Protein AF-A0A452ZPN9-F1 (afdb_monomer_lite)

Foldseek 3Di:
DQFFDDDWPDDPLLQQQVCQVVVVDVFDEDCDPLSVLLHRQKYWYPPPPPVVVVDDIDMDGSVVVCVVLVADSLLVNQLDVQQPDPPWDHWPPRHNVNSSVLCVVQVHPVSCVVPPDCVVIPDDPPTVSVVSSCCSHPPRYDPPDPRGGRDQDPLVVQCCVCCVVVNDDNVVSVVVSVVVVVVVVPDDPPPDPDDDDPDD

InterPro domains:
  IPR006084 XPG/Rad2 endonuclease [PR00853] (19-39)
  IPR006084 XPG/Rad2 endonuclease [PR00853] (76-91)
  IPR006084 XPG/Rad2 endonuclease [PTHR11081] (1-189)
  IPR006086 XPG-I domain [PF00867] (2-86)
  IPR006086 XPG-I domain [SM00484] (1-71)
  IPR008918 Helix-hairpin-helix motif, class 2 [SM00279] (73-106)
  IPR019974 XPG conserved site [PS00842] (2-16)
  IPR029060 PIN-like domain superfamily [SSF88723] (1-86)
  IPR036279 5'-3' exonuclease, C-terminal domain superfamily [SSF47807] (71-196)

Organism: Aegilops tauschii subsp. strangulata (NCBI:txid200361)

Radius of gyration: 22.06 Å; chains: 1; bounding box: 49×35×56 Å

Sequence (200 aa):
MGVPVVEAPCEAESQCAALCKNDKVYAVASEDMDSLTFGATRFVRHLMDPSSRKIPVMEFEVAKILEELQFTMDQFIDLCILCGCDYCDSIKGIGGLTALKLIRQHGSIEGILENINKDKYQIPEDWPYQEARRMFKEPDVTLDIPELKWTAPDEEGLVNFLVKENGFNQDRVTKAIEKIKSAKNKSSQGRARVIFQANC

Structure (mmCIF, N/CA/C/O backbone):
data_AF-A0A452ZPN9-F1
#
_entry.id   AF-A0A452ZPN9-F1
#
loop_
_atom_site.group_PDB
_atom_site.id
_atom_site.type_symbol
_atom_site.label_atom_id
_atom_site.label_alt_id
_atom_site.label_comp_id
_atom_site.label_asym_id
_atom_site.label_entity_id
_atom_site.label_seq_id
_atom_site.pdbx_PDB_ins_code
_atom_site.Cartn_x
_atom_site.Cartn_y
_atom_site.Cartn_z
_atom_site.occupancy
_atom_site.B_iso_or_equiv
_atom_site.auth_seq_id
_atom_site.auth_comp_id
_atom_site.auth_asym_id
_atom_site.auth_atom_id
_atom_site.pdbx_PDB_model_num
ATOM 1 N N . MET A 1 1 ? 11.003 -0.043 -23.548 1.00 89.44 1 MET A N 1
ATOM 2 C CA . MET A 1 1 ? 11.942 -0.322 -22.426 1.00 89.44 1 MET A CA 1
ATOM 3 C C . MET A 1 1 ? 12.043 -1.802 -22.058 1.00 89.44 1 MET A C 1
ATOM 5 O O . MET A 1 1 ? 13.068 -2.181 -21.509 1.00 89.44 1 MET A O 1
ATOM 9 N N . GLY A 1 2 ? 11.035 -2.635 -22.346 1.00 89.12 2 GLY A N 1
ATOM 10 C CA . GLY A 1 2 ? 11.077 -4.071 -22.032 1.00 89.12 2 GLY A CA 1
ATOM 11 C C . GLY A 1 2 ? 10.751 -4.418 -20.573 1.00 89.12 2 GLY A C 1
ATOM 12 O O . GLY A 1 2 ? 11.040 -5.526 -20.130 1.00 89.12 2 GLY A O 1
ATOM 13 N N . VAL A 1 3 ? 10.169 -3.467 -19.836 1.00 91.12 3 VAL A N 1
ATOM 14 C CA . VAL A 1 3 ? 9.647 -3.654 -18.476 1.00 91.12 3 VAL A CA 1
ATOM 15 C C . VAL A 1 3 ? 8.241 -4.259 -18.588 1.00 91.12 3 VAL A C 1
ATOM 17 O O . VAL A 1 3 ? 7.452 -3.726 -19.373 1.00 91.12 3 VAL A O 1
ATOM 20 N N . PRO A 1 4 ? 7.915 -5.345 -17.863 1.00 91.81 4 PRO A N 1
ATOM 21 C CA . PRO A 1 4 ? 6.559 -5.882 -17.850 1.00 91.81 4 PRO A CA 1
ATOM 22 C C . PRO A 1 4 ? 5.603 -4.892 -17.176 1.00 91.81 4 PRO A C 1
ATOM 24 O O . PRO A 1 4 ? 5.949 -4.278 -16.167 1.00 91.81 4 PRO A O 1
ATOM 27 N N . VAL A 1 5 ? 4.405 -4.753 -17.734 1.00 91.81 5 VAL A N 1
ATOM 28 C CA . VAL A 1 5 ? 3.340 -3.891 -17.212 1.00 91.81 5 VAL A CA 1
ATOM 29 C C . VAL A 1 5 ? 2.089 -4.739 -17.043 1.00 91.81 5 VAL A C 1
ATOM 31 O O . VAL A 1 5 ? 1.820 -5.617 -17.861 1.00 91.81 5 VAL A O 1
ATOM 34 N N . VAL A 1 6 ? 1.354 -4.481 -15.968 1.00 90.94 6 VAL A N 1
ATOM 35 C CA . VAL A 1 6 ? 0.062 -5.095 -15.675 1.00 90.94 6 VAL A CA 1
ATOM 36 C C . VAL A 1 6 ? -0.947 -3.967 -15.559 1.00 90.94 6 VAL A C 1
ATOM 38 O O . VAL A 1 6 ? -0.687 -2.982 -14.872 1.00 90.94 6 VAL A O 1
ATOM 41 N N . GLU A 1 7 ? -2.076 -4.110 -16.239 1.00 91.62 7 GLU A N 1
ATOM 42 C CA . GLU A 1 7 ? -3.202 -3.193 -16.109 1.00 91.62 7 GLU A CA 1
ATOM 43 C C . GLU A 1 7 ? -4.089 -3.673 -14.959 1.00 91.62 7 GLU A C 1
ATOM 45 O O . GLU A 1 7 ? -4.546 -4.818 -14.954 1.00 91.62 7 GLU A O 1
ATOM 50 N N . ALA A 1 8 ? -4.258 -2.824 -13.947 1.00 92.31 8 ALA A N 1
ATOM 51 C CA . ALA A 1 8 ? -5.150 -3.106 -12.832 1.00 92.31 8 ALA A CA 1
ATOM 52 C C . ALA A 1 8 ? -6.601 -2.811 -13.250 1.00 92.31 8 ALA A C 1
ATOM 54 O O . ALA A 1 8 ? -6.829 -1.833 -13.961 1.00 92.31 8 ALA A O 1
ATOM 55 N N . PRO A 1 9 ? -7.586 -3.611 -12.808 1.00 91.50 9 PRO A N 1
ATOM 56 C CA . PRO A 1 9 ? -8.995 -3.361 -13.122 1.00 91.50 9 PRO A CA 1
ATOM 57 C C . PRO A 1 9 ? -9.528 -2.097 -12.431 1.00 91.50 9 PRO A C 1
ATOM 59 O O . PRO A 1 9 ? -10.419 -1.430 -12.953 1.00 91.50 9 PRO A O 1
ATOM 62 N N . CYS A 1 10 ? -8.958 -1.755 -11.275 1.00 90.06 10 CYS A N 1
ATOM 63 C CA . CYS A 1 10 ? -9.274 -0.548 -10.529 1.00 90.06 10 CYS A CA 1
ATOM 64 C C . CYS A 1 10 ? -7.971 0.086 -10.019 1.00 90.06 10 CYS A C 1
ATOM 66 O O . CYS A 1 10 ? -7.222 0.680 -10.795 1.00 90.06 10 CYS A O 1
ATOM 68 N N . GLU A 1 11 ? -7.652 -0.072 -8.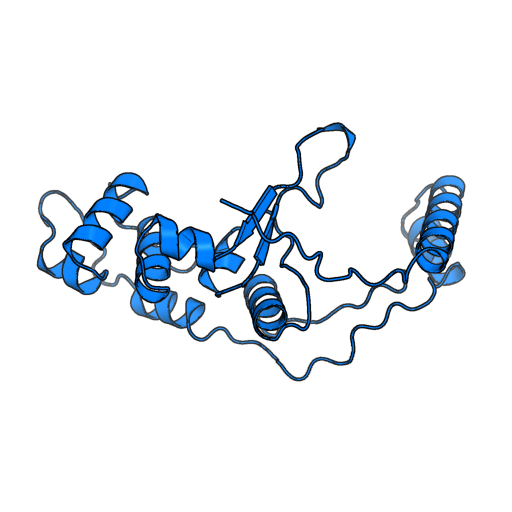737 1.00 91.25 11 GLU A N 1
ATOM 69 C CA . GLU A 1 11 ? -6.461 0.533 -8.151 1.00 91.25 11 GLU A CA 1
ATOM 70 C C . GLU A 1 11 ? -5.197 -0.299 -8.351 1.00 91.25 11 GLU A C 1
ATOM 72 O O . GLU A 1 11 ? -5.157 -1.514 -8.142 1.00 91.25 11 GLU A O 1
ATOM 77 N N . ALA A 1 12 ? -4.109 0.381 -8.711 1.00 93.06 12 ALA A N 1
ATOM 78 C CA . ALA A 1 12 ? -2.817 -0.268 -8.892 1.00 93.06 12 ALA A CA 1
ATOM 79 C C . ALA A 1 12 ? -2.278 -0.862 -7.579 1.00 93.06 12 ALA A C 1
ATOM 81 O O . ALA A 1 12 ? -1.614 -1.897 -7.599 1.00 93.06 12 ALA A O 1
ATOM 82 N N . GLU A 1 13 ? -2.567 -0.231 -6.443 1.00 92.81 13 GLU A N 1
ATOM 83 C CA . GLU A 1 13 ? -2.049 -0.615 -5.128 1.00 92.81 13 GLU A CA 1
ATOM 84 C C . GLU A 1 13 ? -2.654 -1.911 -4.624 1.00 92.81 13 GLU A C 1
ATOM 86 O O . GLU A 1 13 ? -1.926 -2.820 -4.219 1.00 92.81 13 GLU A O 1
ATOM 91 N N . SER A 1 14 ? -3.970 -2.045 -4.757 1.00 94.12 14 SER A N 1
ATOM 92 C CA . SER A 1 14 ? -4.674 -3.278 -4.437 1.00 94.12 14 SER A CA 1
ATOM 93 C C . SER A 1 14 ? -4.230 -4.429 -5.347 1.00 94.12 14 SER A C 1
ATOM 95 O O . SER A 1 14 ? -3.950 -5.533 -4.868 1.00 94.12 14 SER A O 1
ATOM 97 N N . GLN A 1 15 ? -4.030 -4.165 -6.643 1.00 95.31 15 GLN A N 1
ATOM 98 C CA . GLN A 1 15 ? -3.494 -5.149 -7.583 1.00 95.31 15 GLN A CA 1
ATOM 99 C C . GLN A 1 15 ? -2.056 -5.572 -7.234 1.00 95.31 15 GLN A C 1
ATOM 101 O O . GLN A 1 15 ? -1.720 -6.761 -7.298 1.00 95.31 15 GLN A O 1
ATOM 106 N N . CYS A 1 16 ? -1.199 -4.626 -6.842 1.00 94.81 16 CYS A N 1
ATOM 107 C CA . CYS A 1 16 ? 0.166 -4.909 -6.400 1.00 94.81 16 CYS A CA 1
ATOM 108 C C . CYS A 1 16 ? 0.183 -5.697 -5.083 1.00 94.81 16 CYS A C 1
ATOM 110 O O . CYS A 1 16 ? 0.952 -6.655 -4.950 1.00 94.81 16 CYS A O 1
ATOM 112 N N . ALA A 1 17 ? -0.684 -5.345 -4.133 1.00 95.06 17 ALA A N 1
ATOM 113 C CA . ALA A 1 17 ? -0.853 -6.065 -2.878 1.00 95.06 17 ALA A CA 1
ATOM 114 C C . ALA A 1 17 ? -1.294 -7.513 -3.127 1.00 95.06 17 ALA A C 1
ATOM 116 O O . ALA A 1 17 ? -0.697 -8.439 -2.572 1.00 95.06 17 ALA A O 1
ATOM 117 N N . ALA A 1 18 ? -2.249 -7.734 -4.037 1.00 94.31 18 ALA A N 1
ATOM 118 C CA . ALA A 1 18 ? -2.689 -9.066 -4.440 1.00 94.31 18 ALA A CA 1
ATOM 119 C C . ALA A 1 18 ? -1.555 -9.892 -5.073 1.00 94.31 18 ALA A C 1
ATOM 121 O O . ALA A 1 18 ? -1.367 -11.059 -4.719 1.00 94.31 18 ALA A O 1
ATOM 122 N N . LEU A 1 19 ? -0.750 -9.296 -5.957 1.00 93.69 19 LEU A N 1
ATOM 123 C CA . LEU A 1 19 ? 0.432 -9.952 -6.531 1.00 93.69 19 LEU A CA 1
ATOM 124 C C . LEU A 1 19 ? 1.464 -10.330 -5.459 1.00 93.69 19 LEU A C 1
ATOM 126 O O . LEU A 1 19 ? 2.038 -11.420 -5.507 1.00 93.69 19 LEU A O 1
ATOM 130 N N . CYS A 1 20 ? 1.690 -9.444 -4.490 1.00 93.88 20 CYS A N 1
ATOM 131 C CA . CYS A 1 20 ? 2.623 -9.658 -3.386 1.00 93.88 20 CYS A CA 1
ATOM 132 C C . CYS A 1 20 ? 2.130 -10.755 -2.428 1.00 93.88 20 CYS A C 1
ATOM 134 O O . CYS A 1 20 ? 2.910 -11.594 -1.982 1.00 93.88 20 CYS A O 1
ATOM 136 N N . LYS A 1 21 ? 0.821 -10.803 -2.161 1.00 92.00 21 LYS A N 1
ATOM 137 C CA . LYS A 1 21 ? 0.167 -11.833 -1.342 1.00 92.00 21 LYS A CA 1
ATOM 138 C C . LYS A 1 21 ? 0.189 -13.223 -1.984 1.00 92.00 21 LYS A C 1
ATOM 140 O O . LYS A 1 21 ? 0.232 -14.215 -1.269 1.00 92.00 21 LYS A O 1
ATOM 145 N N . ASN A 1 22 ? 0.192 -13.294 -3.316 1.00 90.81 22 ASN A N 1
ATOM 146 C CA . ASN A 1 22 ? 0.279 -14.542 -4.085 1.00 90.81 22 ASN A CA 1
ATOM 147 C C . ASN A 1 22 ? 1.725 -14.923 -4.473 1.00 90.81 22 ASN A C 1
ATOM 149 O O . ASN A 1 22 ? 1.922 -15.695 -5.413 1.00 90.81 22 ASN A O 1
ATOM 153 N N . ASP A 1 23 ? 2.733 -14.349 -3.802 1.00 89.56 23 ASP A N 1
ATOM 154 C CA . ASP A 1 23 ? 4.165 -14.607 -4.027 1.00 89.56 23 ASP A CA 1
ATOM 155 C C . ASP A 1 23 ? 4.632 -14.410 -5.489 1.00 89.56 23 ASP A C 1
ATOM 157 O O . ASP A 1 23 ? 5.660 -14.945 -5.912 1.00 89.56 23 ASP A O 1
ATOM 161 N N . LYS A 1 24 ? 3.898 -13.624 -6.291 1.00 90.25 24 LYS A N 1
ATOM 162 C CA . LYS A 1 24 ? 4.283 -13.292 -7.676 1.00 90.25 24 LYS A CA 1
ATOM 163 C C . LYS A 1 24 ? 5.372 -12.222 -7.724 1.00 90.25 24 LYS A C 1
ATOM 165 O O . LYS A 1 24 ? 6.142 -12.166 -8.680 1.00 90.25 24 LYS A O 1
ATOM 170 N N . VAL A 1 25 ? 5.433 -11.378 -6.695 1.00 92.00 25 VAL A N 1
ATOM 171 C CA . VAL A 1 25 ? 6.427 -10.312 -6.516 1.00 92.00 25 VAL A CA 1
ATOM 172 C C . VAL A 1 25 ? 6.925 -10.295 -5.071 1.00 92.00 25 VAL A C 1
ATOM 174 O O . VAL A 1 25 ? 6.232 -10.748 -4.166 1.00 92.00 25 VAL A O 1
ATOM 177 N N . TYR A 1 26 ? 8.132 -9.767 -4.846 1.00 93.00 26 TYR A N 1
ATOM 178 C CA . TYR A 1 26 ? 8.751 -9.740 -3.513 1.00 93.00 26 TYR A CA 1
ATOM 179 C C . TYR A 1 26 ? 8.070 -8.758 -2.550 1.00 93.00 26 TYR A C 1
ATOM 181 O O . TYR A 1 26 ? 7.850 -9.096 -1.389 1.00 93.00 26 TYR A O 1
ATOM 189 N N . ALA A 1 27 ? 7.785 -7.546 -3.027 1.00 95.25 27 ALA A N 1
ATOM 190 C CA . ALA A 1 27 ? 7.197 -6.457 -2.258 1.00 95.25 27 ALA A CA 1
ATOM 191 C C . ALA A 1 27 ? 6.510 -5.459 -3.198 1.00 95.25 27 ALA A C 1
ATOM 193 O O . ALA A 1 27 ? 6.848 -5.393 -4.384 1.00 95.25 27 ALA A O 1
ATOM 194 N N . VAL A 1 28 ? 5.594 -4.663 -2.651 1.00 95.94 28 VAL A N 1
ATOM 195 C CA . VAL A 1 28 ? 5.024 -3.486 -3.319 1.00 95.94 28 VAL A CA 1
ATOM 196 C C . VAL A 1 28 ? 5.927 -2.286 -3.058 1.00 95.94 28 VAL A C 1
ATOM 198 O O . VAL A 1 28 ? 6.318 -2.062 -1.917 1.00 95.94 28 VAL A O 1
ATOM 201 N N . ALA A 1 29 ? 6.275 -1.527 -4.095 1.00 95.44 29 ALA A N 1
ATOM 202 C CA . ALA A 1 29 ? 7.052 -0.301 -3.953 1.00 95.44 29 ALA A CA 1
ATOM 203 C C . ALA A 1 29 ? 6.168 0.911 -4.257 1.00 95.44 29 ALA A C 1
ATOM 205 O O . ALA A 1 29 ? 5.804 1.118 -5.414 1.00 95.44 29 ALA A O 1
ATOM 206 N N . SER A 1 30 ? 5.836 1.694 -3.232 1.00 94.19 30 SER A N 1
ATOM 207 C CA . SER A 1 30 ? 5.054 2.928 -3.356 1.00 94.19 30 SER A CA 1
ATOM 208 C C . SER A 1 30 ? 5.444 3.914 -2.252 1.00 94.19 30 SER A C 1
ATOM 210 O O . SER A 1 30 ? 6.124 3.563 -1.287 1.00 94.19 30 SER A O 1
ATOM 212 N N . GLU A 1 31 ? 5.026 5.166 -2.407 1.00 91.62 31 GLU A N 1
ATOM 213 C CA . GLU A 1 31 ? 5.019 6.145 -1.314 1.00 91.62 31 GLU A CA 1
ATOM 214 C C . GLU A 1 31 ? 3.692 6.150 -0.554 1.00 91.62 31 GLU A C 1
ATOM 216 O O . GLU A 1 31 ? 3.657 6.602 0.593 1.00 91.62 31 GLU A O 1
ATOM 221 N N . ASP A 1 32 ? 2.645 5.629 -1.190 1.00 90.88 32 ASP A N 1
ATOM 222 C CA . ASP A 1 32 ? 1.326 5.443 -0.609 1.00 90.88 32 ASP A CA 1
ATOM 223 C C . ASP A 1 32 ? 1.266 4.135 0.184 1.00 90.88 32 ASP A C 1
ATOM 225 O O . ASP A 1 32 ? 1.734 3.089 -0.271 1.00 90.88 32 ASP A O 1
ATOM 229 N N . MET A 1 33 ? 0.739 4.213 1.400 1.00 89.12 33 MET A N 1
ATOM 230 C CA . MET A 1 33 ? 0.748 3.118 2.363 1.00 89.12 33 MET A CA 1
ATOM 231 C C . MET A 1 33 ? -0.548 2.304 2.356 1.00 89.12 33 MET A C 1
ATOM 233 O O . MET A 1 33 ? -0.608 1.300 3.071 1.00 89.12 33 MET A O 1
ATOM 237 N N . ASP A 1 34 ? -1.530 2.650 1.524 1.00 90.94 34 ASP A N 1
ATOM 238 C CA . ASP A 1 34 ? -2.797 1.916 1.406 1.00 90.94 34 ASP A CA 1
ATOM 239 C C . ASP A 1 34 ? -2.591 0.489 0.868 1.00 90.94 34 ASP A C 1
ATOM 241 O O . ASP A 1 34 ? -3.279 -0.462 1.239 1.00 90.94 34 ASP A O 1
ATOM 245 N N . SER A 1 35 ? -1.501 0.246 0.140 1.00 92.44 35 SER A N 1
ATOM 246 C CA . SER A 1 35 ? -1.035 -1.116 -0.172 1.00 92.44 35 SER A CA 1
ATOM 247 C C . SER A 1 35 ? -0.922 -2.042 1.062 1.00 92.44 35 SER A C 1
ATOM 249 O O . SER A 1 35 ? -1.090 -3.261 0.941 1.00 92.44 35 SER A O 1
ATOM 251 N N . LEU A 1 36 ? -0.645 -1.497 2.257 1.00 94.19 36 LEU A N 1
ATOM 252 C CA . LEU A 1 36 ? -0.615 -2.269 3.503 1.00 94.19 36 LEU A CA 1
ATOM 253 C C . LEU A 1 36 ? -2.015 -2.723 3.924 1.00 94.19 36 LEU A C 1
ATOM 255 O O . LEU A 1 36 ? -2.154 -3.869 4.347 1.00 94.19 36 LEU A O 1
ATOM 259 N N . THR A 1 37 ? -3.041 -1.874 3.802 1.00 94.06 37 THR A N 1
ATOM 260 C CA . THR A 1 37 ? -4.430 -2.196 4.181 1.00 94.06 37 THR A CA 1
ATOM 261 C C . THR A 1 37 ? -5.073 -3.184 3.209 1.00 94.06 37 THR A C 1
ATOM 263 O O . THR A 1 37 ? -5.856 -4.027 3.642 1.00 94.06 37 THR A O 1
ATOM 266 N N . PHE A 1 38 ? -4.646 -3.200 1.942 1.00 94.12 38 PHE A N 1
ATOM 267 C CA . PHE A 1 38 ? -4.977 -4.261 0.978 1.00 94.12 38 PHE A CA 1
ATOM 268 C C . PHE A 1 38 ? -4.288 -5.611 1.261 1.00 94.12 38 PHE A C 1
ATOM 270 O O . PHE A 1 38 ? -4.556 -6.620 0.601 1.00 94.12 38 PHE A O 1
ATOM 277 N N . GLY A 1 39 ? -3.394 -5.666 2.253 1.00 90.38 39 GLY A N 1
ATOM 278 C CA . GLY A 1 39 ? -2.759 -6.900 2.709 1.00 90.38 39 GLY A CA 1
ATOM 279 C C . GLY A 1 39 ? -1.524 -7.315 1.911 1.00 90.38 39 GLY A C 1
ATOM 280 O O . GLY A 1 39 ? -1.249 -8.515 1.802 1.00 90.38 39 GLY A O 1
ATOM 281 N N . ALA A 1 40 ? -0.765 -6.358 1.366 1.00 92.88 40 ALA A N 1
ATOM 282 C CA . ALA A 1 40 ? 0.573 -6.633 0.845 1.00 92.88 40 ALA A CA 1
ATOM 283 C C . ALA A 1 40 ? 1.448 -7.269 1.938 1.00 92.88 40 ALA A C 1
ATOM 285 O O . ALA A 1 40 ? 1.524 -6.766 3.052 1.00 92.88 40 ALA A O 1
ATOM 286 N N . THR A 1 41 ? 2.152 -8.364 1.643 1.00 94.31 41 THR A N 1
ATOM 287 C CA . THR A 1 41 ? 2.991 -9.023 2.666 1.00 94.31 41 THR A CA 1
ATOM 288 C C . THR A 1 41 ? 4.225 -8.190 3.007 1.00 94.31 41 THR A C 1
ATOM 290 O O . THR A 1 41 ? 4.649 -8.153 4.166 1.00 94.31 41 THR A O 1
ATOM 293 N N . ARG A 1 42 ? 4.778 -7.496 2.004 1.00 95.25 42 ARG A N 1
ATOM 294 C CA . ARG A 1 42 ? 5.922 -6.589 2.125 1.00 95.25 42 ARG A CA 1
ATOM 295 C C . ARG A 1 42 ? 5.687 -5.314 1.333 1.00 95.25 42 ARG A C 1
ATOM 297 O O . ARG A 1 42 ? 5.225 -5.354 0.192 1.00 95.25 42 ARG A O 1
ATOM 304 N N . PHE A 1 43 ? 6.085 -4.200 1.923 1.00 95.88 43 PHE A N 1
ATOM 305 C CA . PHE A 1 43 ? 5.971 -2.871 1.348 1.00 95.88 43 PHE A CA 1
ATOM 306 C C . PHE A 1 43 ? 7.308 -2.139 1.445 1.00 95.88 43 PHE A C 1
ATOM 308 O O . PHE A 1 43 ? 8.010 -2.248 2.449 1.00 95.88 43 PHE A O 1
ATOM 315 N N . VAL A 1 44 ? 7.674 -1.408 0.399 1.00 96.12 44 VAL A N 1
ATOM 316 C CA . VAL A 1 44 ? 8.955 -0.717 0.279 1.00 96.12 44 VAL A CA 1
ATOM 317 C C . VAL A 1 44 ? 8.723 0.742 -0.084 1.00 96.12 44 VAL A C 1
ATOM 319 O O . VAL A 1 44 ? 8.080 1.042 -1.086 1.00 96.12 44 VAL A O 1
ATOM 322 N N . ARG A 1 45 ? 9.330 1.640 0.691 1.00 94.19 45 ARG A N 1
ATOM 323 C CA . ARG A 1 45 ? 9.259 3.092 0.513 1.00 94.19 45 ARG A CA 1
ATOM 324 C C . ARG A 1 45 ? 10.623 3.676 0.154 1.00 94.19 45 ARG A C 1
ATOM 326 O O . ARG A 1 45 ? 11.655 3.101 0.507 1.00 94.19 45 ARG A O 1
ATOM 333 N N . HIS A 1 46 ? 10.637 4.811 -0.540 1.00 92.44 46 HIS A N 1
ATOM 334 C CA . HIS A 1 46 ? 11.831 5.520 -1.015 1.00 92.44 46 HIS A CA 1
ATOM 335 C C . HIS A 1 46 ? 12.644 4.767 -2.075 1.00 92.44 46 HIS A C 1
ATOM 337 O O . HIS A 1 46 ? 13.793 5.107 -2.349 1.00 92.44 46 HIS A O 1
ATOM 343 N N . LEU A 1 47 ? 12.058 3.750 -2.719 1.00 90.69 47 LEU A N 1
ATOM 344 C CA . LEU A 1 47 ? 12.734 3.027 -3.802 1.00 90.69 47 LEU A CA 1
ATOM 345 C C . LEU A 1 47 ? 12.873 3.885 -5.066 1.00 90.69 47 LEU A C 1
ATOM 347 O O . LEU A 1 47 ? 13.879 3.799 -5.768 1.00 90.69 47 LEU A O 1
ATOM 351 N N . MET A 1 48 ? 11.857 4.703 -5.348 1.00 87.25 48 MET A N 1
ATOM 352 C CA . MET A 1 48 ? 11.797 5.565 -6.533 1.00 87.25 48 MET A CA 1
ATOM 353 C C . MET A 1 48 ? 12.394 6.955 -6.279 1.00 87.25 48 MET A C 1
ATOM 355 O O . MET A 1 48 ? 12.443 7.784 -7.191 1.00 87.25 48 MET A O 1
ATOM 359 N N . ASP A 1 49 ? 12.862 7.221 -5.056 1.00 88.25 49 ASP A N 1
ATOM 360 C CA . ASP A 1 49 ? 13.472 8.496 -4.712 1.00 88.25 49 ASP A CA 1
ATOM 361 C C . ASP A 1 49 ? 14.817 8.684 -5.436 1.00 88.25 49 ASP A C 1
ATOM 363 O O . ASP A 1 49 ? 15.621 7.751 -5.554 1.00 88.25 49 ASP A O 1
ATOM 367 N N . PRO A 1 50 ? 15.128 9.909 -5.900 1.00 85.75 50 PRO A N 1
ATOM 368 C CA . PRO A 1 50 ? 16.426 10.199 -6.482 1.00 85.75 50 PRO A CA 1
ATOM 369 C C . PRO A 1 50 ? 17.558 9.899 -5.499 1.00 85.75 50 PRO A C 1
ATOM 371 O O . PRO A 1 50 ? 17.547 10.357 -4.355 1.00 85.75 50 PRO A O 1
ATOM 374 N N . SER A 1 51 ? 18.615 9.242 -5.978 1.00 82.00 51 SER A N 1
ATOM 375 C CA . SER A 1 51 ? 19.805 8.931 -5.170 1.00 82.00 51 SER A CA 1
ATOM 376 C C . SER A 1 51 ? 20.474 10.165 -4.546 1.00 82.00 51 SER A C 1
ATOM 378 O O . SER A 1 51 ? 21.179 10.054 -3.543 1.00 82.00 51 SER A O 1
ATOM 380 N N . SER A 1 52 ? 20.226 11.357 -5.095 1.00 85.25 52 SER A N 1
ATOM 381 C CA . SER A 1 52 ? 20.679 12.635 -4.544 1.00 85.25 52 SER A CA 1
ATOM 382 C C . SER A 1 52 ? 20.057 12.979 -3.188 1.00 85.25 52 SER A C 1
ATOM 384 O O . SER A 1 52 ? 20.705 13.676 -2.407 1.00 85.25 52 SER A O 1
ATOM 386 N N . ARG A 1 53 ? 18.847 12.487 -2.882 1.00 85.31 53 ARG A N 1
ATOM 387 C CA . ARG A 1 53 ? 18.173 12.7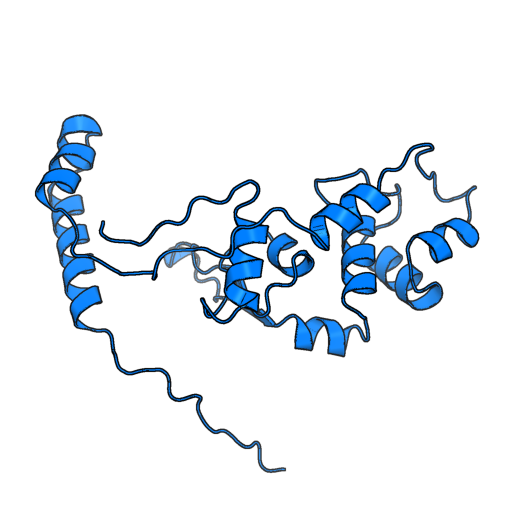20 -1.594 1.00 85.31 53 ARG A CA 1
ATOM 388 C C . ARG A 1 53 ? 18.811 11.947 -0.441 1.00 85.31 53 ARG A C 1
ATOM 390 O O . ARG A 1 53 ? 18.679 12.372 0.700 1.00 85.31 53 ARG A O 1
ATOM 397 N N . LYS A 1 54 ? 19.532 10.853 -0.732 1.00 85.81 54 LYS A N 1
ATOM 398 C CA . LYS A 1 54 ? 20.207 9.988 0.259 1.00 85.81 54 LYS A CA 1
ATOM 399 C C . LYS A 1 54 ? 19.283 9.470 1.376 1.00 85.81 54 LYS A C 1
ATOM 401 O O . LYS A 1 54 ? 19.750 9.210 2.483 1.00 85.81 54 LYS A O 1
ATOM 406 N N . ILE A 1 55 ? 17.992 9.321 1.091 1.00 88.25 55 ILE A N 1
ATOM 407 C CA . ILE A 1 55 ? 17.033 8.699 2.007 1.00 88.25 55 ILE A CA 1
ATOM 408 C C . ILE A 1 55 ? 17.178 7.177 1.856 1.00 88.25 55 ILE A C 1
ATOM 410 O O . ILE A 1 55 ? 17.224 6.694 0.721 1.00 88.25 55 ILE A O 1
ATOM 414 N N . PRO A 1 56 ? 17.327 6.414 2.953 1.00 90.44 56 PRO A N 1
ATOM 415 C CA . PRO A 1 56 ? 17.411 4.965 2.867 1.00 90.44 56 PRO A CA 1
ATOM 416 C C . PRO A 1 56 ? 16.066 4.372 2.442 1.00 90.44 56 PRO A C 1
ATOM 418 O O . PRO A 1 56 ? 15.005 4.839 2.854 1.00 90.44 56 PRO A O 1
ATOM 421 N N . VAL A 1 57 ? 16.131 3.301 1.655 1.00 92.75 57 VAL A N 1
ATOM 422 C CA . VAL A 1 57 ? 14.959 2.486 1.332 1.00 92.75 57 VAL A CA 1
ATOM 423 C C . VAL A 1 57 ? 14.435 1.857 2.622 1.00 92.75 57 VAL A C 1
ATOM 425 O O . VAL A 1 57 ? 15.201 1.222 3.350 1.00 92.75 57 VAL A O 1
ATOM 428 N N . MET A 1 58 ? 13.147 2.040 2.902 1.00 93.06 58 MET A N 1
ATOM 429 C CA . MET A 1 58 ? 12.485 1.473 4.080 1.00 93.06 58 MET A CA 1
ATOM 430 C C . MET A 1 58 ? 11.631 0.283 3.667 1.00 93.06 58 MET A C 1
ATOM 432 O O . MET A 1 58 ? 10.934 0.352 2.660 1.00 93.06 58 MET A O 1
ATOM 436 N N . GLU A 1 59 ? 11.668 -0.790 4.451 1.00 94.94 59 GLU A N 1
ATOM 437 C CA . GLU A 1 59 ? 10.881 -2.000 4.222 1.00 94.94 59 GLU A CA 1
ATOM 438 C C . GLU A 1 59 ? 9.972 -2.259 5.423 1.00 94.94 59 GLU A C 1
ATOM 440 O O . GLU A 1 59 ? 10.403 -2.193 6.575 1.00 94.94 59 GLU A O 1
ATOM 445 N N . PHE A 1 60 ? 8.716 -2.571 5.131 1.00 94.50 60 PHE A N 1
ATOM 446 C CA . PHE A 1 60 ? 7.662 -2.836 6.092 1.00 94.50 60 PHE A CA 1
ATOM 447 C C . PHE A 1 60 ? 7.089 -4.222 5.814 1.00 94.50 60 PHE A C 1
ATOM 449 O O . PHE A 1 60 ? 6.752 -4.552 4.677 1.00 94.50 60 PHE A O 1
ATOM 456 N N . GLU A 1 61 ? 6.969 -5.039 6.854 1.00 95.38 61 GLU A N 1
ATOM 457 C CA . GLU A 1 61 ? 6.370 -6.369 6.771 1.00 95.38 61 GLU A CA 1
ATOM 458 C C . GLU A 1 61 ? 5.078 -6.361 7.580 1.00 95.38 61 GLU A C 1
ATOM 460 O O . GLU A 1 61 ? 5.109 -6.134 8.791 1.00 95.38 61 GLU A O 1
ATOM 465 N N . VAL A 1 62 ? 3.943 -6.605 6.917 1.00 94.25 62 VAL A N 1
ATOM 466 C CA . VAL A 1 62 ? 2.622 -6.506 7.562 1.00 94.25 62 VAL A CA 1
ATOM 467 C C . VAL A 1 62 ? 2.517 -7.451 8.754 1.00 94.25 62 VAL A C 1
ATOM 469 O O . VAL A 1 62 ? 1.990 -7.062 9.789 1.00 94.25 62 VAL A O 1
ATOM 472 N N . ALA A 1 63 ? 3.105 -8.647 8.669 1.00 94.56 63 ALA A N 1
ATOM 473 C CA . ALA A 1 63 ? 3.126 -9.586 9.790 1.00 94.56 63 ALA A CA 1
ATOM 474 C C . ALA A 1 63 ? 3.779 -8.990 11.053 1.00 94.56 63 ALA A C 1
ATOM 476 O O . ALA A 1 63 ? 3.217 -9.117 12.136 1.00 94.56 63 ALA A O 1
ATOM 477 N N . LYS A 1 64 ? 4.910 -8.282 10.909 1.00 95.88 64 LYS A N 1
ATOM 478 C CA . LYS A 1 64 ? 5.597 -7.625 12.034 1.00 95.88 64 LYS A CA 1
ATOM 479 C C . LYS A 1 64 ? 4.794 -6.451 12.582 1.00 95.88 64 LYS A C 1
ATOM 481 O O . LYS A 1 64 ? 4.699 -6.293 13.792 1.00 95.88 64 LYS A O 1
ATOM 486 N N . ILE A 1 65 ? 4.179 -5.658 11.700 1.00 94.56 65 ILE A N 1
ATOM 487 C CA . ILE A 1 65 ? 3.315 -4.539 12.103 1.00 94.56 65 ILE A CA 1
ATOM 488 C C . ILE A 1 65 ? 2.146 -5.052 12.949 1.00 94.56 65 ILE A C 1
ATOM 490 O O . ILE A 1 65 ? 1.883 -4.530 14.030 1.00 94.56 65 ILE A O 1
ATOM 494 N N . LEU A 1 66 ? 1.456 -6.091 12.475 1.00 95.81 66 LEU A N 1
ATOM 495 C CA . LEU A 1 66 ? 0.329 -6.690 13.186 1.00 95.81 66 LEU A CA 1
ATOM 496 C C . LEU A 1 66 ? 0.759 -7.306 14.525 1.00 95.81 66 LEU A C 1
ATOM 498 O O . LEU A 1 66 ? 0.057 -7.137 15.521 1.00 95.81 66 LEU A O 1
ATOM 502 N N . GLU A 1 67 ? 1.921 -7.963 14.570 1.00 96.75 67 GLU A N 1
ATOM 503 C CA . GLU A 1 67 ? 2.495 -8.533 15.795 1.00 96.75 67 GLU A CA 1
ATOM 504 C C . GLU A 1 67 ? 2.824 -7.452 16.838 1.00 96.75 67 GLU A C 1
ATOM 506 O O . GLU A 1 67 ? 2.382 -7.551 17.984 1.00 96.75 67 GLU A O 1
ATOM 511 N N . GLU A 1 68 ? 3.527 -6.387 16.445 1.00 95.69 68 GLU A N 1
ATOM 512 C CA . GLU A 1 68 ? 3.892 -5.279 17.339 1.00 95.69 68 GLU A CA 1
ATOM 513 C C . GLU A 1 68 ? 2.667 -4.502 17.841 1.00 95.69 68 GLU A C 1
ATOM 515 O O . GLU A 1 68 ? 2.612 -4.074 19.000 1.00 95.69 68 GLU A O 1
ATOM 520 N N . LEU A 1 69 ? 1.655 -4.328 16.986 1.00 94.31 69 LEU A N 1
ATOM 521 C CA . LEU A 1 69 ? 0.401 -3.683 17.371 1.00 94.31 69 LEU A CA 1
ATOM 522 C C . LEU A 1 69 ? -0.509 -4.599 18.200 1.00 94.31 69 LEU A C 1
ATOM 524 O O . LEU A 1 69 ? -1.358 -4.073 18.929 1.00 94.31 69 LEU A O 1
ATOM 528 N N . GLN A 1 70 ? -0.284 -5.917 18.131 1.00 96.00 70 GLN A N 1
ATOM 529 C CA . GLN A 1 70 ? -1.147 -6.993 18.630 1.00 96.00 70 GLN A CA 1
ATOM 530 C C . GLN A 1 70 ? -2.542 -6.976 17.997 1.00 96.00 70 GLN A C 1
ATOM 532 O O . GLN A 1 70 ? -3.549 -7.187 18.674 1.00 96.00 70 GLN A O 1
ATOM 537 N N . PHE A 1 71 ? -2.602 -6.668 16.702 1.00 96.69 71 PHE A N 1
ATOM 538 C CA . PHE A 1 71 ? -3.839 -6.478 15.948 1.00 96.69 71 PHE A CA 1
ATOM 539 C C . PHE A 1 71 ? -4.053 -7.591 14.929 1.00 96.69 71 PHE A C 1
ATOM 541 O O . PHE A 1 71 ? -3.119 -8.155 14.365 1.00 96.69 71 PHE A O 1
ATOM 548 N N . THR A 1 72 ? -5.320 -7.870 14.651 1.00 97.00 72 THR A N 1
ATOM 549 C CA . THR A 1 72 ? -5.725 -8.593 13.443 1.00 97.00 72 THR A CA 1
ATOM 550 C C . THR A 1 72 ? -5.698 -7.663 12.229 1.00 97.00 72 THR A C 1
ATOM 552 O O . THR A 1 72 ? -5.722 -6.439 12.369 1.00 97.00 72 THR A O 1
ATOM 555 N N . MET A 1 73 ? -5.698 -8.233 11.022 1.00 95.94 73 MET A N 1
ATOM 556 C CA . MET A 1 73 ? -5.788 -7.436 9.795 1.00 95.94 73 MET A CA 1
ATOM 557 C C . MET A 1 73 ? -7.066 -6.582 9.754 1.00 95.94 73 MET A C 1
ATOM 559 O O . MET A 1 73 ? -7.015 -5.422 9.365 1.00 95.94 73 MET A O 1
ATOM 563 N N . ASP A 1 74 ? -8.193 -7.119 10.229 1.00 96.69 74 ASP A N 1
ATOM 564 C CA . ASP A 1 74 ? -9.465 -6.388 10.289 1.00 96.69 74 ASP A CA 1
ATOM 565 C C . ASP A 1 74 ? -9.381 -5.172 11.228 1.00 96.69 74 ASP A C 1
ATOM 567 O O . ASP A 1 74 ? -9.813 -4.079 10.874 1.00 96.69 74 ASP A O 1
ATOM 571 N N . GLN A 1 75 ? -8.740 -5.328 12.390 1.00 97.44 75 GLN A N 1
ATOM 572 C CA . GLN A 1 75 ? -8.475 -4.218 13.315 1.00 97.44 75 GLN A CA 1
ATOM 573 C C . GLN A 1 75 ? -7.523 -3.175 12.734 1.00 97.44 75 GLN A C 1
ATOM 575 O O . GLN A 1 75 ? -7.654 -1.988 13.023 1.00 97.44 75 GLN A O 1
ATOM 580 N N . PHE A 1 76 ? -6.546 -3.611 11.942 1.00 97.00 76 PHE A N 1
ATOM 581 C CA . PHE A 1 76 ? -5.621 -2.711 11.267 1.00 97.00 76 PHE A CA 1
ATOM 582 C C . PHE A 1 76 ? -6.319 -1.895 10.171 1.00 97.00 76 PHE A C 1
ATOM 584 O 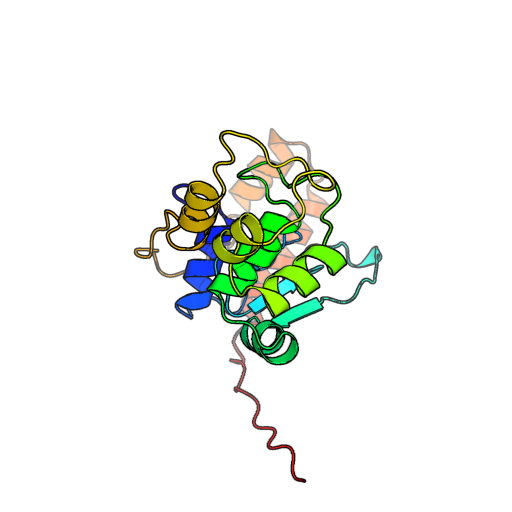O . PHE A 1 76 ? -6.107 -0.689 10.093 1.00 97.00 76 PHE A O 1
ATOM 591 N N . ILE A 1 77 ? -7.208 -2.512 9.387 1.00 96.81 77 ILE A N 1
ATOM 592 C CA . ILE A 1 77 ? -8.040 -1.800 8.404 1.00 96.81 77 ILE A CA 1
ATOM 593 C C . ILE A 1 77 ? -8.920 -0.762 9.111 1.00 96.81 77 ILE A C 1
ATOM 595 O O . ILE A 1 77 ? -8.932 0.403 8.721 1.00 96.81 77 ILE A O 1
ATOM 599 N N . ASP A 1 78 ? -9.585 -1.152 10.199 1.00 96.94 78 ASP A N 1
ATOM 600 C CA . ASP A 1 78 ? -10.404 -0.241 11.002 1.00 96.94 78 ASP A CA 1
ATOM 601 C C . ASP A 1 78 ? -9.600 0.924 11.587 1.00 96.94 78 ASP A C 1
ATOM 603 O O . ASP A 1 78 ? -10.063 2.067 11.601 1.00 96.94 78 ASP A O 1
ATOM 607 N N . LEU A 1 79 ? -8.378 0.649 12.050 1.00 96.62 79 LEU A N 1
ATOM 608 C CA . LEU A 1 79 ? -7.448 1.678 12.496 1.00 96.62 79 LEU A CA 1
ATOM 609 C C . LEU A 1 79 ? -7.160 2.676 11.370 1.00 96.62 79 LEU A C 1
ATOM 611 O O . LEU A 1 79 ? -7.234 3.879 11.618 1.00 96.62 79 LEU A O 1
ATOM 615 N N . CYS A 1 80 ? -6.847 2.207 10.161 1.00 95.25 80 CYS A N 1
ATOM 616 C CA . CYS A 1 80 ? -6.543 3.082 9.028 1.00 95.25 80 CYS A CA 1
ATOM 617 C C . CYS A 1 80 ? -7.751 3.923 8.603 1.00 95.25 80 CYS A C 1
ATOM 619 O O . CYS A 1 80 ? -7.616 5.134 8.456 1.00 95.25 80 CYS A O 1
ATOM 621 N N . ILE A 1 81 ? -8.947 3.332 8.535 1.00 95.81 81 ILE A N 1
ATOM 622 C CA . ILE A 1 81 ? -10.189 4.067 8.249 1.00 95.81 81 ILE A CA 1
ATOM 623 C C . ILE A 1 81 ? -10.409 5.191 9.276 1.00 95.81 81 ILE A C 1
ATOM 625 O O . ILE A 1 81 ? -10.714 6.326 8.913 1.00 95.81 81 ILE A O 1
ATOM 629 N N . LEU A 1 82 ? -10.188 4.917 10.567 1.00 94.69 82 LEU A N 1
ATOM 630 C CA . LEU A 1 82 ? -10.302 5.927 11.626 1.00 94.69 82 LEU A CA 1
ATOM 631 C C . LEU A 1 82 ? -9.220 7.011 11.561 1.00 94.69 82 LEU A C 1
ATOM 633 O O . LEU A 1 82 ? -9.463 8.134 12.002 1.00 94.69 82 LEU A O 1
ATOM 637 N N . CYS A 1 83 ? -8.024 6.684 11.065 1.00 92.56 83 CYS A N 1
ATOM 638 C CA . CYS A 1 83 ? -6.957 7.661 10.843 1.00 92.56 83 CYS A CA 1
ATOM 639 C C . CYS A 1 83 ? -7.256 8.585 9.653 1.00 92.56 83 CYS A C 1
ATOM 641 O O . CYS A 1 83 ? -6.725 9.696 9.612 1.00 92.56 83 CYS A O 1
ATOM 643 N N . GLY A 1 84 ? -8.121 8.138 8.742 1.00 90.38 84 GLY A N 1
ATOM 644 C CA . GLY A 1 84 ? -8.429 8.771 7.467 1.00 90.38 84 GLY A CA 1
ATOM 645 C C . GLY A 1 84 ? -7.934 7.906 6.313 1.00 90.38 84 GLY A C 1
ATOM 646 O O . GLY A 1 84 ? -6.782 7.479 6.310 1.00 90.38 84 GLY A O 1
ATOM 647 N N . CYS A 1 85 ? -8.819 7.671 5.351 1.00 89.94 85 CYS A N 1
ATOM 648 C CA . CYS A 1 85 ? -8.540 6.998 4.086 1.00 89.94 85 CYS A CA 1
ATOM 649 C C . CYS A 1 85 ? -9.266 7.738 2.959 1.00 89.94 85 CYS A C 1
ATOM 651 O O . CYS A 1 85 ? -10.141 8.563 3.235 1.00 89.94 85 CYS A O 1
ATOM 653 N N . ASP A 1 86 ? -8.964 7.405 1.710 1.00 89.06 86 ASP A N 1
ATOM 654 C CA . ASP A 1 86 ? -9.533 8.108 0.556 1.00 89.06 86 ASP A CA 1
ATOM 655 C C . ASP A 1 86 ? -10.983 7.697 0.221 1.00 89.06 86 ASP A C 1
ATOM 657 O O . ASP A 1 86 ? -11.665 8.376 -0.547 1.00 89.06 86 ASP A O 1
ATOM 661 N N . TYR A 1 87 ? -11.500 6.623 0.831 1.00 88.50 87 TYR A N 1
ATOM 662 C CA . TYR A 1 87 ? -12.835 6.075 0.535 1.00 88.50 87 TYR A CA 1
ATOM 663 C C . TYR A 1 87 ? -13.971 6.681 1.359 1.00 88.50 87 TYR A C 1
ATOM 665 O O . TYR A 1 87 ? -15.135 6.597 0.965 1.00 88.50 87 TYR A O 1
ATOM 673 N N . CYS A 1 88 ? -13.666 7.250 2.524 1.00 91.25 88 CYS A N 1
ATOM 674 C CA . CYS A 1 88 ? -14.662 7.868 3.389 1.00 91.25 88 CYS A CA 1
ATOM 675 C C . CYS A 1 88 ? -14.032 8.912 4.313 1.00 91.25 88 CYS A C 1
ATOM 677 O O . CYS A 1 88 ? -12.866 8.804 4.691 1.00 91.25 88 CYS A O 1
ATOM 679 N N . ASP A 1 89 ? -14.841 9.876 4.755 1.00 89.44 89 ASP A N 1
ATOM 680 C CA . ASP A 1 89 ? -14.426 10.849 5.768 1.00 89.44 89 ASP A CA 1
ATOM 681 C C . ASP A 1 89 ? -13.997 10.169 7.080 1.00 89.44 89 ASP A C 1
ATOM 683 O O . ASP A 1 89 ? -14.360 9.030 7.361 1.00 89.44 89 ASP A O 1
ATOM 687 N N . SER A 1 90 ? -13.251 10.880 7.924 1.00 89.69 90 SER A N 1
ATOM 688 C CA . SER A 1 90 ? -12.908 10.428 9.276 1.00 89.69 90 SER A CA 1
ATOM 689 C C . SER A 1 90 ? -13.704 11.173 10.349 1.00 89.69 90 SER A C 1
ATOM 691 O O . SER A 1 90 ? -14.249 12.262 10.137 1.00 89.69 90 SER A O 1
ATOM 693 N N . ILE A 1 91 ? -13.771 10.598 11.552 1.00 90.31 91 ILE A N 1
ATOM 694 C CA . ILE A 1 91 ? -14.422 11.249 12.693 1.00 90.31 91 ILE A CA 1
ATOM 695 C C . ILE A 1 91 ? -13.533 12.396 13.187 1.00 90.31 91 ILE A C 1
ATOM 697 O O . ILE A 1 91 ? -12.421 12.187 13.683 1.00 90.31 91 ILE A O 1
ATOM 701 N N . LYS A 1 92 ? -14.048 13.629 13.126 1.00 88.50 92 LYS A N 1
ATOM 702 C CA . LYS A 1 92 ? -13.319 14.822 13.579 1.00 88.50 92 LYS A CA 1
ATOM 703 C C . LYS A 1 92 ? -12.850 14.672 15.030 1.00 88.50 92 LYS A C 1
ATOM 705 O O . LYS A 1 92 ? -13.627 14.368 15.933 1.00 88.50 92 LYS A O 1
ATOM 710 N N . GLY A 1 93 ? -11.563 14.930 15.258 1.00 88.25 93 GLY A N 1
ATOM 711 C CA . GLY A 1 93 ? -10.931 14.818 16.578 1.00 88.25 93 GLY A CA 1
ATOM 712 C C . GLY A 1 93 ? -10.404 13.419 16.919 1.00 88.25 93 GLY A C 1
ATOM 713 O O . GLY A 1 93 ? -9.777 13.251 17.971 1.00 88.25 93 GLY A O 1
ATOM 714 N N . ILE A 1 94 ? -10.599 12.428 16.043 1.00 91.50 94 ILE A N 1
ATOM 715 C CA . ILE A 1 94 ? -9.912 11.138 16.104 1.00 91.50 94 ILE A CA 1
ATOM 716 C C . ILE A 1 94 ? -8.736 11.185 15.124 1.00 91.50 94 ILE A C 1
ATOM 718 O O . ILE A 1 94 ? -8.916 11.257 13.920 1.00 91.50 94 ILE A O 1
ATOM 722 N N . GLY A 1 95 ? -7.517 11.188 15.663 1.00 90.12 95 GLY A N 1
ATOM 723 C CA . GLY A 1 95 ? -6.287 10.975 14.894 1.00 90.12 95 GLY A CA 1
ATOM 724 C C . GLY A 1 95 ? -5.628 9.654 15.287 1.00 90.12 95 GLY A C 1
ATOM 725 O O . GLY A 1 95 ? -6.116 8.966 16.185 1.00 90.12 95 GLY A O 1
ATOM 726 N N . GLY A 1 96 ? -4.477 9.329 14.695 1.00 92.69 96 GLY A N 1
ATOM 727 C CA . GLY A 1 96 ? -3.877 7.991 14.810 1.00 92.69 96 GLY A CA 1
ATOM 728 C C . GLY A 1 96 ? -3.660 7.466 16.233 1.00 92.69 96 GLY A C 1
ATOM 729 O O . GLY A 1 96 ? -4.021 6.332 16.534 1.00 92.69 96 GLY A O 1
ATOM 730 N N . LEU A 1 97 ? -3.167 8.292 17.163 1.00 94.00 97 LEU A N 1
ATOM 731 C CA . LEU A 1 97 ? -2.983 7.862 18.560 1.00 94.00 97 LEU A CA 1
ATOM 732 C C . LEU A 1 97 ? -4.308 7.590 19.285 1.00 94.00 97 LEU A C 1
ATOM 734 O O . LEU A 1 97 ? -4.371 6.724 20.158 1.00 94.00 97 LEU A O 1
ATOM 738 N N . THR A 1 98 ? -5.356 8.347 18.959 1.00 94.44 98 THR A N 1
ATOM 739 C CA . THR A 1 98 ? -6.692 8.159 19.535 1.00 94.44 98 THR A CA 1
ATOM 740 C C . THR A 1 98 ? -7.353 6.930 18.923 1.00 94.44 98 THR A C 1
ATOM 742 O O . THR A 1 98 ? -7.852 6.093 19.670 1.00 94.44 98 THR A O 1
ATOM 745 N N . ALA A 1 99 ? -7.286 6.778 17.598 1.00 95.81 99 ALA A N 1
ATOM 746 C CA . ALA A 1 99 ? -7.789 5.613 16.878 1.00 95.81 99 ALA A CA 1
ATOM 747 C C . ALA A 1 99 ? -7.152 4.316 17.400 1.00 95.81 99 ALA A C 1
ATOM 749 O O . ALA A 1 99 ? -7.863 3.374 17.742 1.00 95.81 99 ALA A O 1
ATOM 750 N N . LEU A 1 100 ? -5.829 4.306 17.597 1.00 96.06 100 LEU A N 1
ATOM 751 C CA . LEU A 1 100 ? -5.106 3.157 18.147 1.00 96.06 100 LEU A CA 1
ATOM 752 C C . LEU A 1 100 ? -5.612 2.754 19.539 1.00 96.06 100 LEU A C 1
ATOM 754 O O . LEU A 1 100 ? -5.790 1.569 19.821 1.00 96.06 100 LEU A O 1
ATOM 758 N N . LYS A 1 101 ? -5.857 3.733 20.420 1.00 95.69 101 LYS A N 1
ATOM 759 C CA . LYS A 1 101 ? -6.408 3.475 21.760 1.00 95.69 101 LYS A CA 1
ATOM 760 C C . LYS A 1 101 ? -7.828 2.924 21.687 1.00 95.69 101 LYS A C 1
ATOM 762 O O . LYS A 1 101 ? -8.136 1.976 22.400 1.00 95.69 101 LYS A O 1
ATOM 767 N N . LEU A 1 102 ? -8.664 3.504 20.831 1.00 95.75 102 LEU A N 1
ATOM 768 C CA . LEU A 1 102 ? -10.058 3.103 20.673 1.00 95.75 102 LEU A CA 1
ATOM 769 C C . LEU A 1 102 ? -10.175 1.683 20.107 1.00 95.75 102 LEU A C 1
ATOM 771 O O . LEU A 1 102 ? -10.913 0.876 20.665 1.00 95.75 102 LEU A O 1
ATOM 775 N N . ILE A 1 103 ? -9.389 1.331 19.085 1.00 97.00 103 ILE A N 1
ATOM 776 C CA . ILE A 1 103 ? -9.375 -0.033 18.535 1.00 97.00 103 ILE A CA 1
ATOM 777 C C . ILE A 1 103 ? -8.853 -1.040 19.562 1.00 97.00 103 ILE A C 1
ATOM 779 O O . ILE A 1 103 ? -9.436 -2.110 19.705 1.00 97.00 103 ILE A O 1
ATOM 783 N N . ARG A 1 104 ? -7.831 -0.696 20.359 1.00 96.25 104 ARG A N 1
ATOM 784 C CA . ARG A 1 104 ? -7.382 -1.557 21.472 1.00 96.25 104 ARG A CA 1
ATOM 785 C C . ARG A 1 104 ? -8.470 -1.817 22.511 1.00 96.25 104 ARG A C 1
ATOM 787 O O . ARG A 1 104 ? -8.489 -2.888 23.105 1.00 96.25 104 ARG A O 1
ATOM 794 N N . GLN A 1 105 ? -9.330 -0.835 22.765 1.00 96.19 105 GLN A N 1
ATOM 795 C CA . GLN A 1 105 ? -10.369 -0.921 23.792 1.00 96.19 105 GLN A CA 1
ATOM 796 C C . GLN A 1 105 ? -11.630 -1.633 23.302 1.00 96.19 105 GLN A C 1
ATOM 798 O O . GLN A 1 105 ? -12.224 -2.400 24.054 1.00 96.19 105 GLN A O 1
ATOM 803 N N . HIS A 1 106 ? -12.036 -1.379 22.060 1.00 96.69 106 HIS A N 1
ATOM 804 C CA . HIS A 1 106 ? -13.350 -1.769 21.546 1.00 96.69 106 HIS A CA 1
ATOM 805 C C . HIS A 1 106 ? -13.289 -2.770 20.385 1.00 96.69 106 HIS A C 1
ATOM 807 O O . HIS A 1 106 ? -14.310 -3.323 19.987 1.00 96.69 106 HIS A O 1
ATOM 813 N N . GLY A 1 107 ? -12.101 -3.021 19.835 1.00 95.69 107 GLY A N 1
ATOM 814 C CA . GLY A 1 107 ? -11.828 -4.078 18.864 1.00 95.69 107 GLY A CA 1
ATOM 815 C C . GLY A 1 107 ? -12.318 -3.839 17.434 1.00 95.69 107 GLY A C 1
ATOM 816 O O . GLY A 1 107 ? -11.815 -4.511 16.543 1.00 95.69 107 GLY A O 1
ATOM 817 N N . SER A 1 108 ? -13.256 -2.921 17.198 1.00 97.06 108 SER A N 1
ATOM 818 C CA . SER A 1 108 ? -13.829 -2.615 15.876 1.00 97.06 108 SER A CA 1
ATOM 819 C C . SER A 1 108 ? -14.411 -1.202 15.840 1.00 97.06 108 SER A C 1
ATOM 821 O O . SER A 1 108 ? -14.688 -0.630 16.898 1.00 97.06 108 SER A O 1
ATOM 823 N N . ILE A 1 109 ? -14.640 -0.651 14.645 1.00 96.25 109 ILE A N 1
ATOM 824 C CA . ILE A 1 109 ? -15.360 0.626 14.487 1.00 96.25 109 ILE A CA 1
ATOM 825 C C . ILE A 1 109 ? -16.757 0.553 15.122 1.00 96.25 109 ILE A C 1
ATOM 827 O O . ILE A 1 109 ? -17.127 1.457 15.865 1.00 96.25 109 ILE A O 1
ATOM 831 N N . GLU A 1 110 ? -17.501 -0.533 14.917 1.00 95.81 110 GLU A N 1
ATOM 832 C CA . GLU A 1 110 ? -18.823 -0.762 15.511 1.00 95.81 110 GLU A CA 1
ATOM 833 C C . GLU A 1 110 ? -18.777 -0.648 17.041 1.00 95.81 110 GLU A C 1
ATOM 835 O O . GLU A 1 110 ? -19.510 0.146 17.634 1.00 95.81 110 GLU A O 1
ATOM 840 N N . GLY A 1 111 ? -17.849 -1.370 17.678 1.00 95.69 111 GLY A N 1
ATOM 841 C CA . GLY A 1 111 ? -17.675 -1.323 19.130 1.00 95.69 111 GLY A CA 1
ATOM 842 C C . GLY A 1 111 ? -17.296 0.072 19.637 1.00 95.69 111 GLY A C 1
ATOM 843 O O . GLY A 1 111 ? -17.690 0.460 20.739 1.00 95.69 111 GLY A O 1
ATOM 844 N N . ILE A 1 112 ? -16.560 0.855 18.841 1.00 94.94 112 ILE A N 1
ATOM 845 C CA . ILE A 1 112 ? -16.253 2.255 19.161 1.00 94.94 112 ILE A CA 1
ATOM 846 C C . ILE A 1 112 ? -17.528 3.094 19.100 1.00 94.94 112 ILE A C 1
ATOM 848 O O . ILE A 1 112 ? -17.811 3.819 20.047 1.00 94.94 112 ILE A O 1
ATOM 852 N N . LEU A 1 113 ? -18.312 2.994 18.026 1.00 93.06 113 LEU A N 1
ATOM 853 C CA . LEU A 1 113 ? -19.526 3.795 17.830 1.00 93.06 113 LEU A CA 1
ATOM 854 C C . LEU A 1 113 ? -20.585 3.553 18.920 1.00 93.06 113 LEU A C 1
ATOM 856 O O . LEU A 1 113 ? -21.315 4.480 19.283 1.00 93.06 113 LEU A O 1
ATOM 860 N N . GLU A 1 114 ? -20.640 2.342 19.477 1.00 93.44 114 GLU A N 1
ATOM 861 C CA . GLU A 1 114 ? -21.511 1.999 20.608 1.00 93.44 114 GLU A CA 1
ATOM 862 C C . GLU A 1 114 ? -21.075 2.645 21.934 1.00 93.44 114 GLU A C 1
ATOM 864 O O . GLU A 1 114 ? -21.921 2.949 22.775 1.00 93.44 114 GLU A O 1
ATOM 869 N N . ASN A 1 115 ? -19.771 2.876 22.127 1.00 92.19 115 ASN A N 1
ATOM 870 C CA . ASN A 1 115 ? -19.193 3.263 23.422 1.00 92.19 115 ASN A CA 1
ATOM 871 C C . ASN A 1 115 ? -18.583 4.675 23.449 1.00 92.19 115 ASN A C 1
ATOM 873 O O . ASN A 1 115 ? -18.181 5.165 24.507 1.00 92.19 115 ASN A O 1
ATOM 877 N N . ILE A 1 116 ? -18.481 5.340 22.300 1.00 90.88 116 ILE A N 1
ATOM 878 C CA . ILE A 1 116 ? -17.843 6.647 22.183 1.00 90.88 116 ILE A CA 1
ATOM 879 C C . ILE A 1 116 ? -18.734 7.766 22.735 1.00 90.88 116 ILE A C 1
ATOM 881 O O . ILE A 1 116 ? -19.957 7.766 22.602 1.00 90.88 116 ILE A O 1
ATOM 885 N N . ASN A 1 117 ? -18.101 8.774 23.339 1.00 90.06 117 ASN A N 1
ATOM 886 C CA . ASN A 1 117 ? -18.793 9.972 23.799 1.00 90.06 117 ASN A CA 1
ATOM 887 C C . ASN A 1 117 ? -19.248 10.826 22.598 1.00 90.06 117 ASN A C 1
ATOM 889 O O . ASN A 1 117 ? -18.441 11.553 22.011 1.00 90.06 117 ASN A O 1
ATOM 893 N N . LYS A 1 118 ? -20.543 10.756 22.276 1.00 86.50 118 LYS A N 1
ATOM 894 C CA . LYS A 1 118 ? -21.177 11.466 21.151 1.00 86.50 118 LYS A CA 1
ATOM 895 C C . LYS A 1 118 ? -21.249 12.987 21.331 1.00 86.50 118 LYS A C 1
ATOM 897 O O . LYS A 1 118 ? -21.317 13.703 20.339 1.00 86.50 118 LYS A O 1
ATOM 902 N N . ASP A 1 119 ? -21.157 13.494 22.561 1.00 85.88 119 ASP A N 1
ATOM 903 C CA . ASP A 1 119 ? -21.079 14.942 22.813 1.00 85.88 119 ASP A CA 1
ATOM 904 C C . ASP A 1 119 ? -19.704 15.500 22.425 1.00 85.88 119 ASP A C 1
ATOM 906 O O . ASP A 1 119 ? -19.564 16.663 22.047 1.00 85.88 119 ASP A O 1
ATOM 910 N N . LYS A 1 120 ? -18.667 14.659 22.526 1.00 88.94 120 LYS A N 1
ATOM 911 C CA . LYS A 1 120 ? -17.286 15.016 22.191 1.00 88.94 120 LYS A CA 1
ATOM 912 C C . LYS A 1 120 ? -16.951 14.758 20.723 1.00 88.94 120 LYS A C 1
ATOM 914 O O . LYS A 1 120 ? -16.207 15.538 20.131 1.00 88.94 120 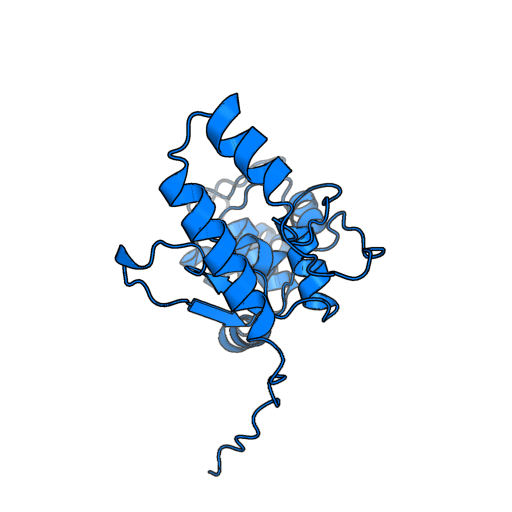LYS A O 1
ATOM 919 N N . TYR A 1 121 ? -17.433 13.651 20.164 1.00 89.25 121 TYR A N 1
ATOM 920 C CA . TYR A 1 121 ? -17.097 13.207 18.815 1.00 89.25 121 TYR A CA 1
ATOM 921 C C . TYR A 1 121 ? -18.334 13.240 17.923 1.00 89.25 121 TYR A C 1
ATOM 923 O O . TYR A 1 121 ? -19.292 12.504 18.144 1.00 89.25 121 TYR A O 1
ATOM 931 N N . GLN A 1 122 ? -18.284 14.086 16.895 1.00 86.19 122 GLN A N 1
ATOM 932 C CA . GLN A 1 122 ? -19.340 14.192 15.893 1.00 86.19 122 GLN A CA 1
ATOM 933 C C . GLN A 1 122 ? -19.142 13.103 14.841 1.00 86.19 122 GLN A C 1
ATOM 935 O O . GLN A 1 122 ? -18.239 13.192 14.007 1.00 86.19 122 GLN A O 1
ATOM 940 N N . ILE A 1 123 ? -19.973 12.069 14.916 1.00 86.50 123 ILE A N 1
ATOM 941 C CA . ILE A 1 123 ? -20.011 10.981 13.940 1.00 86.50 123 ILE A CA 1
ATOM 942 C C . ILE A 1 123 ? -20.882 11.448 12.761 1.00 86.50 123 ILE A C 1
ATOM 944 O O . ILE A 1 123 ? -21.982 11.946 13.014 1.00 86.50 123 ILE A O 1
ATOM 948 N N . PRO A 1 124 ? -20.431 11.324 11.500 1.00 84.44 124 PRO A N 1
ATOM 949 C CA . PRO A 1 124 ? -21.288 11.600 10.346 1.00 84.44 124 PRO A CA 1
ATOM 950 C C . PRO A 1 124 ? -22.505 10.655 10.336 1.00 84.44 124 PRO A C 1
ATOM 952 O O . PRO A 1 124 ? -22.339 9.465 10.595 1.00 84.44 124 PRO A O 1
ATOM 955 N N . GLU A 1 125 ? -23.713 11.165 10.061 1.00 79.50 125 GLU A N 1
ATOM 956 C CA . GLU A 1 125 ? -24.951 10.356 10.111 1.00 79.50 125 GLU A CA 1
ATOM 957 C C . GLU A 1 125 ? -24.910 9.159 9.148 1.00 79.50 125 GLU A C 1
ATOM 959 O O . GLU A 1 125 ? -25.213 8.043 9.559 1.00 79.50 125 GLU A O 1
ATOM 964 N N . ASP A 1 126 ? -24.436 9.374 7.920 1.00 86.81 126 ASP A N 1
ATOM 965 C CA . ASP A 1 126 ? -24.325 8.349 6.876 1.00 86.81 126 ASP A CA 1
ATOM 966 C C . ASP A 1 126 ? -22.858 7.992 6.602 1.00 86.81 126 ASP A C 1
ATOM 968 O O . ASP A 1 126 ? -22.393 8.043 5.466 1.00 86.81 126 ASP A O 1
ATOM 972 N N . TRP A 1 127 ? -22.080 7.710 7.651 1.00 92.12 127 TRP A N 1
ATOM 973 C CA . TRP A 1 127 ? -20.652 7.413 7.503 1.00 92.12 127 TRP A CA 1
ATOM 974 C C . TRP A 1 127 ? -20.416 6.042 6.823 1.00 92.12 127 TRP A C 1
ATOM 976 O O . TRP A 1 127 ? -20.641 5.014 7.469 1.00 92.12 127 TRP A O 1
ATOM 986 N N . PRO A 1 128 ? -19.910 5.977 5.569 1.00 94.62 128 PRO A N 1
ATOM 987 C CA . PRO A 1 128 ? -19.855 4.740 4.780 1.00 94.62 128 PRO A CA 1
ATOM 988 C C . PRO A 1 128 ? -18.572 3.932 5.051 1.00 94.62 128 PRO A C 1
ATOM 990 O O . PRO A 1 128 ? -17.868 3.482 4.144 1.00 94.62 128 PRO A O 1
ATOM 993 N N . TYR A 1 129 ? -18.207 3.779 6.326 1.00 95.19 129 TYR A N 1
ATOM 994 C CA . TYR A 1 129 ? -16.976 3.079 6.710 1.00 95.19 129 TYR A CA 1
ATOM 995 C C . TYR A 1 129 ? -17.034 1.578 6.391 1.00 95.19 129 TYR A C 1
ATOM 997 O O . TYR A 1 129 ? -15.997 0.937 6.226 1.00 95.19 129 TYR A O 1
ATOM 1005 N N . GLN A 1 130 ? -18.236 1.000 6.312 1.00 95.69 130 GLN A N 1
ATOM 1006 C CA . GLN A 1 130 ? -18.433 -0.414 5.993 1.00 95.69 130 GLN A CA 1
ATOM 1007 C C . GLN A 1 130 ? -18.098 -0.693 4.526 1.00 95.69 130 GLN A C 1
ATOM 1009 O O . GLN A 1 130 ? -17.442 -1.690 4.220 1.00 95.69 130 GLN A O 1
ATOM 1014 N N . GLU A 1 131 ? -18.484 0.213 3.630 1.00 94.88 131 GLU A N 1
ATOM 1015 C CA . GLU A 1 131 ? -18.119 0.196 2.218 1.00 94.88 131 GLU A CA 1
ATOM 1016 C C . GLU A 1 131 ? -16.607 0.359 2.050 1.00 94.88 131 GLU A C 1
ATOM 1018 O O . GLU A 1 131 ? -15.992 -0.452 1.358 1.00 94.88 131 GLU A O 1
ATOM 1023 N N . ALA A 1 132 ? -15.994 1.324 2.746 1.00 94.75 132 ALA A N 1
ATOM 1024 C CA . ALA A 1 132 ? -14.540 1.505 2.747 1.00 94.75 132 ALA A CA 1
ATOM 1025 C C . ALA A 1 132 ? -13.808 0.240 3.232 1.00 94.75 132 ALA A C 1
ATOM 1027 O O . ALA A 1 132 ? -12.895 -0.264 2.575 1.00 94.75 132 ALA A O 1
ATOM 1028 N N . ARG A 1 133 ? -14.259 -0.353 4.344 1.00 96.19 133 ARG A N 1
ATOM 1029 C CA . ARG A 1 133 ? -13.719 -1.621 4.857 1.00 96.19 133 ARG A CA 1
ATOM 1030 C C . ARG A 1 133 ? -13.847 -2.741 3.828 1.00 96.19 133 ARG A C 1
ATOM 1032 O O . ARG A 1 133 ? -12.916 -3.530 3.665 1.00 96.19 133 ARG A O 1
ATOM 1039 N N . ARG A 1 134 ? -14.983 -2.829 3.133 1.00 95.62 134 ARG A N 1
ATOM 1040 C CA . ARG A 1 134 ? -15.191 -3.828 2.082 1.00 95.62 134 ARG A CA 1
ATOM 1041 C C . ARG A 1 134 ? -14.221 -3.629 0.921 1.00 95.62 134 ARG A C 1
ATOM 1043 O O . ARG A 1 134 ? -13.661 -4.621 0.473 1.00 95.62 134 ARG A O 1
ATOM 1050 N N . MET A 1 135 ? -13.974 -2.393 0.486 1.00 93.69 135 MET A N 1
ATOM 1051 C CA . MET A 1 135 ? -13.002 -2.100 -0.577 1.00 93.69 135 MET A CA 1
ATOM 1052 C C . MET A 1 135 ? -11.593 -2.591 -0.218 1.00 93.69 135 MET A C 1
ATOM 1054 O O . MET A 1 135 ? -10.939 -3.214 -1.050 1.00 93.69 135 MET A O 1
ATOM 1058 N N . PHE A 1 136 ? -11.155 -2.413 1.033 1.00 94.75 136 PHE A N 1
ATOM 1059 C CA . PHE A 1 136 ? -9.860 -2.935 1.488 1.00 94.75 136 PHE A CA 1
ATOM 1060 C C . PHE A 1 136 ? -9.807 -4.465 1.592 1.00 94.75 136 PHE A C 1
ATOM 1062 O O . PHE A 1 136 ? -8.777 -5.074 1.297 1.00 94.75 136 PHE A O 1
ATOM 1069 N N . LYS A 1 137 ? -10.899 -5.105 2.028 1.00 94.31 137 LYS A N 1
ATOM 1070 C CA . LYS A 1 137 ? -10.951 -6.565 2.235 1.00 94.31 137 LYS A CA 1
ATOM 1071 C C . LYS A 1 137 ? -11.158 -7.352 0.944 1.00 94.31 137 LYS A C 1
ATOM 1073 O O . LYS A 1 137 ? -10.617 -8.449 0.804 1.00 94.31 137 LYS A O 1
ATOM 1078 N N . GLU A 1 138 ? -11.953 -6.806 0.036 1.00 93.81 138 GLU A N 1
ATOM 1079 C CA . GLU A 1 138 ? -12.385 -7.424 -1.216 1.00 93.81 138 GLU A CA 1
ATOM 1080 C C . GLU A 1 138 ? -12.111 -6.477 -2.397 1.00 93.81 138 GLU A C 1
ATOM 1082 O O . GLU A 1 138 ? -13.052 -6.078 -3.089 1.00 93.81 138 GLU A O 1
ATOM 1087 N N . PRO A 1 139 ? -10.847 -6.077 -2.634 1.00 92.50 139 PRO A N 1
ATOM 1088 C CA . PRO A 1 139 ? -10.544 -5.196 -3.747 1.00 92.50 139 PRO A CA 1
ATOM 1089 C C . PRO A 1 139 ? -10.781 -5.909 -5.080 1.00 92.50 139 PRO A C 1
ATOM 1091 O O . PRO A 1 139 ? -10.521 -7.109 -5.218 1.00 92.50 139 PRO A O 1
ATOM 1094 N N . ASP A 1 140 ? -11.224 -5.148 -6.078 1.00 93.06 140 ASP A N 1
ATOM 1095 C CA . ASP A 1 140 ? -11.313 -5.639 -7.449 1.00 93.06 140 ASP A CA 1
ATOM 1096 C C . ASP A 1 140 ? -9.898 -5.783 -8.024 1.00 93.06 140 ASP A C 1
ATOM 1098 O O . ASP A 1 140 ? -9.193 -4.795 -8.239 1.00 93.06 140 ASP A O 1
ATOM 1102 N N . VAL A 1 141 ? -9.458 -7.030 -8.201 1.00 93.50 141 VAL A N 1
ATOM 1103 C CA . VAL A 1 141 ? -8.118 -7.394 -8.673 1.00 93.50 141 VAL A CA 1
ATOM 1104 C C . VAL A 1 141 ? -8.201 -8.597 -9.605 1.00 93.50 141 VAL A C 1
ATOM 1106 O O . VAL A 1 141 ? -9.008 -9.508 -9.413 1.00 93.50 141 VAL A O 1
ATOM 1109 N N . THR A 1 142 ? -7.306 -8.654 -10.587 1.00 91.44 142 THR A N 1
ATOM 1110 C CA . THR A 1 142 ? -7.129 -9.832 -11.436 1.00 91.44 142 THR A CA 1
ATOM 1111 C C . THR A 1 142 ? -5.943 -10.668 -10.964 1.00 91.44 142 THR A C 1
ATOM 1113 O O . THR A 1 142 ? -4.859 -10.156 -10.680 1.00 91.44 142 THR A O 1
ATOM 1116 N N . LEU A 1 143 ? -6.140 -11.982 -10.862 1.00 84.50 143 LEU A N 1
ATOM 1117 C CA . LEU A 1 143 ? -5.065 -12.942 -10.582 1.00 84.50 143 LEU A CA 1
ATOM 1118 C C . LEU A 1 143 ? -4.580 -13.658 -11.846 1.00 84.50 143 LEU A C 1
ATOM 1120 O O . LEU A 1 143 ? -3.510 -14.271 -11.825 1.00 84.50 143 LEU A O 1
ATOM 1124 N N . ASP A 1 144 ? -5.338 -13.560 -12.939 1.00 87.94 144 ASP A N 1
ATOM 1125 C CA . ASP A 1 144 ? -4.968 -14.116 -14.238 1.00 87.94 144 ASP A CA 1
ATOM 1126 C C . ASP A 1 144 ? -4.036 -13.147 -14.969 1.00 87.94 144 ASP A C 1
ATOM 1128 O O . ASP A 1 144 ? -4.397 -12.469 -15.930 1.00 87.94 144 ASP A O 1
ATOM 1132 N N . ILE A 1 145 ? -2.828 -13.010 -14.422 1.00 84.31 145 ILE A N 1
ATOM 1133 C CA . ILE A 1 145 ? -1.803 -12.119 -14.955 1.00 84.31 145 ILE A CA 1
ATOM 1134 C C . ILE A 1 145 ? -0.772 -12.965 -15.707 1.00 84.31 145 ILE A C 1
ATOM 1136 O O . ILE A 1 145 ? -0.243 -13.931 -15.140 1.00 84.31 145 ILE A O 1
ATOM 1140 N N . PRO A 1 146 ? -0.439 -12.601 -16.962 1.00 81.19 146 PRO A N 1
ATOM 1141 C CA . PRO A 1 146 ? 0.618 -13.257 -17.714 1.00 81.19 146 PRO A CA 1
ATOM 1142 C C . PRO A 1 146 ? 1.948 -13.263 -16.956 1.00 81.19 146 PRO A C 1
ATOM 1144 O O . PRO A 1 146 ? 2.240 -12.396 -16.133 1.00 81.19 146 PRO A O 1
ATOM 1147 N N . GLU A 1 147 ? 2.805 -14.230 -17.270 1.00 85.69 147 GLU A N 1
ATOM 1148 C CA . GLU A 1 147 ? 4.134 -14.311 -16.669 1.00 85.69 147 GLU A CA 1
ATOM 1149 C C . GLU A 1 147 ? 4.930 -13.009 -16.895 1.00 85.69 147 GLU A C 1
ATOM 1151 O O . GLU A 1 147 ? 5.133 -12.574 -18.033 1.00 85.69 147 GLU A O 1
ATOM 1156 N N . LEU A 1 148 ? 5.405 -12.396 -15.806 1.00 87.88 148 LEU A N 1
ATOM 1157 C CA . LEU A 1 148 ? 6.134 -11.127 -15.837 1.00 87.88 148 LEU A CA 1
ATOM 1158 C C . LEU A 1 148 ? 7.527 -11.320 -16.456 1.00 87.88 148 LEU A C 1
ATOM 1160 O O . LEU A 1 148 ? 8.487 -11.685 -15.776 1.00 87.88 148 LEU A O 1
ATOM 1164 N N . LYS A 1 149 ? 7.649 -11.062 -17.763 1.00 89.12 149 LYS A N 1
ATOM 1165 C CA . LYS A 1 149 ? 8.896 -11.236 -18.524 1.00 89.12 149 LYS A CA 1
ATOM 1166 C C . LYS A 1 149 ? 9.543 -9.909 -18.891 1.00 89.12 149 LYS A C 1
ATOM 1168 O O . LYS A 1 149 ? 8.944 -9.064 -19.547 1.00 89.12 149 LYS A O 1
ATOM 1173 N N . TRP A 1 150 ? 10.821 -9.778 -18.546 1.00 89.31 150 TRP A N 1
ATOM 1174 C CA . TRP A 1 150 ? 11.663 -8.666 -18.983 1.00 89.31 150 TRP A CA 1
ATOM 1175 C C . TRP A 1 150 ? 12.207 -8.913 -20.395 1.00 89.31 150 TRP A C 1
ATOM 1177 O O . TRP A 1 150 ? 13.050 -9.790 -20.623 1.00 89.31 150 TRP A O 1
ATOM 1187 N N . THR A 1 151 ? 11.773 -8.112 -21.364 1.00 90.56 151 THR A N 1
ATOM 1188 C CA . THR A 1 151 ? 12.215 -8.204 -22.765 1.00 90.56 151 THR A CA 1
ATOM 1189 C C . THR A 1 151 ? 13.365 -7.236 -23.050 1.00 90.56 151 THR A C 1
ATOM 1191 O O . THR A 1 151 ? 13.871 -6.565 -22.149 1.00 90.56 151 THR A O 1
ATOM 1194 N N . ALA A 1 152 ? 13.969 -7.311 -24.238 1.00 90.38 152 ALA A N 1
ATOM 1195 C CA . ALA A 1 152 ? 15.017 -6.359 -24.613 1.00 90.38 152 ALA A CA 1
ATOM 1196 C C . ALA A 1 152 ? 14.379 -4.983 -24.887 1.00 90.38 152 ALA A C 1
ATOM 1198 O O . ALA A 1 152 ? 13.238 -4.935 -25.352 1.00 90.38 152 ALA A O 1
ATOM 1199 N N . PRO A 1 153 ? 15.062 -3.864 -24.588 1.00 92.88 153 PRO A N 1
ATOM 1200 C CA . PRO A 1 153 ? 14.543 -2.553 -24.949 1.00 92.88 153 PRO A CA 1
ATOM 1201 C C . PRO A 1 153 ? 14.513 -2.395 -26.477 1.00 92.88 153 PRO A C 1
ATOM 1203 O O . PRO A 1 153 ? 15.513 -2.654 -27.137 1.00 92.88 153 PRO A O 1
ATOM 1206 N N . ASP A 1 154 ? 13.384 -1.933 -27.016 1.00 94.31 154 ASP A N 1
ATOM 1207 C CA . ASP A 1 154 ? 13.285 -1.448 -28.397 1.00 94.31 154 ASP A CA 1
ATOM 1208 C C . ASP A 1 154 ? 14.006 -0.100 -28.523 1.00 94.31 154 ASP A C 1
ATOM 1210 O O . ASP A 1 154 ? 13.511 0.931 -28.067 1.00 94.31 154 ASP A O 1
ATOM 1214 N N . GLU A 1 155 ? 15.222 -0.125 -29.060 1.00 94.12 155 GLU A N 1
ATOM 1215 C CA . GLU A 1 155 ? 16.093 1.048 -29.137 1.00 94.12 155 GLU A CA 1
ATOM 1216 C C . GLU A 1 155 ? 15.592 2.077 -30.139 1.00 94.12 155 GLU A C 1
ATOM 1218 O O . GLU A 1 155 ? 15.556 3.268 -29.830 1.00 94.12 155 GLU A O 1
ATOM 1223 N N . GLU A 1 156 ? 15.200 1.616 -31.326 1.00 94.44 156 GLU A N 1
ATOM 1224 C CA . GLU A 1 156 ? 14.725 2.483 -32.398 1.00 94.44 156 GLU A CA 1
ATOM 1225 C C . GLU A 1 156 ? 13.429 3.173 -31.977 1.00 94.44 156 GLU A C 1
ATOM 1227 O O . GLU A 1 156 ? 13.325 4.397 -32.095 1.00 94.44 156 GLU A O 1
ATOM 1232 N N . GLY A 1 157 ? 12.491 2.419 -31.392 1.00 95.69 157 GLY A N 1
ATOM 1233 C CA . GLY A 1 157 ? 11.254 2.966 -30.842 1.00 95.69 157 GLY A CA 1
ATOM 1234 C C . GLY A 1 157 ? 11.504 3.966 -29.713 1.00 95.69 157 GLY A C 1
ATOM 1235 O O . GLY A 1 157 ? 10.908 5.044 -29.700 1.00 95.69 157 GLY A O 1
ATOM 1236 N N . LEU A 1 158 ? 12.439 3.674 -28.798 1.00 95.19 158 LEU A N 1
ATOM 1237 C CA . LEU A 1 158 ? 12.795 4.595 -27.710 1.00 95.19 158 LEU A CA 1
ATOM 1238 C C . LEU A 1 158 ? 13.421 5.895 -28.218 1.00 95.19 158 LEU A C 1
ATOM 1240 O O . LEU A 1 158 ? 13.086 6.964 -27.710 1.00 95.19 158 LEU A O 1
ATOM 1244 N N . VAL A 1 159 ? 14.317 5.827 -29.204 1.00 95.69 159 VAL A N 1
ATOM 1245 C CA . VAL A 1 159 ? 14.918 7.021 -29.810 1.00 95.69 159 VAL A CA 1
ATOM 1246 C C . VAL A 1 159 ? 13.864 7.815 -30.577 1.00 95.69 159 VAL A C 1
ATOM 1248 O O . VAL A 1 159 ? 13.818 9.036 -30.443 1.00 95.69 159 VAL A O 1
ATOM 1251 N N . ASN A 1 160 ? 12.992 7.157 -31.343 1.00 97.00 160 ASN A N 1
ATOM 1252 C CA . ASN A 1 160 ? 11.930 7.839 -32.077 1.00 97.00 160 ASN A CA 1
ATOM 1253 C C . ASN A 1 160 ? 10.991 8.600 -31.129 1.00 97.00 160 ASN A C 1
ATOM 1255 O O . ASN A 1 160 ? 10.833 9.811 -31.271 1.00 97.00 160 ASN A O 1
ATOM 1259 N N . PHE A 1 161 ? 10.467 7.913 -30.114 1.00 97.31 161 PHE A N 1
ATOM 1260 C CA . PHE A 1 161 ? 9.546 8.493 -29.143 1.00 97.31 161 PHE A CA 1
ATOM 1261 C C . PHE A 1 161 ? 10.216 9.583 -28.294 1.00 97.31 161 PHE A C 1
ATOM 1263 O O . PHE A 1 161 ? 9.754 10.720 -28.251 1.00 97.31 161 PHE A O 1
ATOM 1270 N N . LEU A 1 162 ? 11.340 9.294 -27.632 1.00 96.81 162 LEU A N 1
ATOM 1271 C CA . LEU A 1 162 ? 11.934 10.254 -26.696 1.00 96.81 162 LEU A CA 1
ATOM 1272 C C . LEU A 1 162 ? 12.630 11.416 -27.414 1.00 96.81 162 LEU A C 1
ATOM 1274 O O . LEU A 1 162 ? 12.472 12.560 -27.003 1.00 96.81 162 LEU A O 1
ATOM 1278 N N . VAL A 1 163 ? 13.401 11.156 -28.474 1.00 96.25 163 VAL A N 1
ATOM 1279 C CA . VAL A 1 163 ? 14.214 12.194 -29.133 1.00 96.25 163 VAL A CA 1
ATOM 1280 C C . VAL A 1 163 ? 13.409 12.943 -30.186 1.00 96.25 163 VAL A C 1
ATOM 1282 O O . VAL A 1 163 ? 13.355 14.169 -30.137 1.00 96.25 163 VAL A O 1
ATOM 1285 N N . LYS A 1 164 ? 12.798 12.234 -31.145 1.00 94.38 164 LYS A N 1
ATOM 1286 C CA . LYS A 1 164 ? 12.160 12.896 -32.295 1.00 94.38 164 LYS A CA 1
ATOM 1287 C C . LYS A 1 164 ? 10.809 13.507 -31.939 1.00 94.38 164 LYS A C 1
ATOM 1289 O O . LYS A 1 164 ? 10.540 14.625 -32.358 1.00 94.38 164 LYS A O 1
ATOM 1294 N N . GLU A 1 165 ? 9.982 12.791 -31.180 1.00 96.94 165 GLU A N 1
ATOM 1295 C CA . GLU A 1 165 ? 8.634 13.261 -30.826 1.00 96.94 165 GLU A CA 1
ATOM 1296 C C . GLU A 1 165 ? 8.643 14.155 -29.579 1.00 96.94 165 GLU A C 1
ATOM 1298 O O . GLU A 1 165 ? 7.956 15.171 -29.548 1.00 96.94 165 GLU A O 1
ATOM 1303 N N . ASN A 1 166 ? 9.450 13.812 -28.567 1.00 96.38 166 ASN A N 1
ATOM 1304 C CA . ASN A 1 166 ? 9.447 14.498 -27.268 1.00 96.38 166 ASN A CA 1
ATOM 1305 C C . ASN A 1 166 ? 10.679 15.394 -27.010 1.00 96.38 166 ASN A C 1
ATOM 1307 O O . ASN A 1 166 ? 10.792 15.989 -25.938 1.00 96.38 166 ASN A O 1
ATOM 1311 N N . GLY A 1 167 ? 11.615 15.511 -27.961 1.00 94.94 167 GLY A N 1
ATOM 1312 C CA . GLY A 1 167 ? 12.728 16.469 -27.897 1.00 94.94 167 GLY A CA 1
ATOM 1313 C C . GLY A 1 167 ? 13.803 16.183 -26.837 1.00 94.94 167 GLY A C 1
ATOM 1314 O O . GLY A 1 167 ? 14.565 17.082 -26.473 1.00 94.94 167 GLY A O 1
ATOM 1315 N N . PHE A 1 168 ? 13.894 14.957 -26.314 1.00 96.38 168 PHE A N 1
ATOM 1316 C CA . PHE A 1 168 ? 14.948 14.586 -25.369 1.00 96.38 168 PHE A CA 1
ATOM 1317 C C . PHE A 1 168 ? 16.324 14.562 -26.048 1.00 96.38 168 PHE A C 1
ATOM 1319 O O . PHE A 1 168 ? 16.471 14.254 -27.227 1.00 96.38 168 PHE A O 1
ATOM 1326 N N . ASN A 1 169 ? 17.379 14.833 -25.276 1.00 96.94 169 ASN A N 1
ATOM 1327 C CA . ASN A 1 169 ? 18.749 14.782 -25.783 1.00 96.94 169 ASN A CA 1
ATOM 1328 C C . ASN A 1 169 ? 19.150 13.348 -26.193 1.00 96.94 169 ASN A C 1
ATOM 1330 O O . ASN A 1 169 ? 19.168 12.444 -25.353 1.00 96.94 169 ASN A O 1
ATOM 1334 N N . GLN A 1 170 ? 19.536 13.171 -27.460 1.00 94.81 170 GLN A N 1
ATOM 1335 C CA . GLN A 1 170 ? 19.871 11.868 -28.041 1.00 94.81 170 GLN A CA 1
ATOM 1336 C C . GLN A 1 170 ? 20.990 11.140 -27.289 1.00 94.81 170 GLN A C 1
ATOM 1338 O O . GLN A 1 170 ? 20.817 9.982 -26.918 1.00 94.81 170 GLN A O 1
ATOM 1343 N N . ASP A 1 171 ? 22.096 11.819 -26.977 1.00 95.44 171 ASP A N 1
ATOM 1344 C CA . ASP A 1 171 ? 23.223 11.198 -26.272 1.00 95.44 171 ASP A CA 1
ATOM 1345 C C . ASP A 1 171 ? 22.824 10.673 -24.888 1.00 95.44 171 ASP A C 1
ATOM 1347 O O . ASP A 1 171 ? 23.313 9.630 -24.444 1.00 95.44 171 ASP A O 1
ATOM 1351 N N . ARG A 1 172 ? 21.930 11.381 -24.183 1.00 94.94 172 ARG A N 1
ATOM 1352 C CA . ARG A 1 172 ? 21.399 10.934 -22.887 1.00 94.94 172 ARG A CA 1
ATOM 1353 C C . ARG A 1 172 ? 20.528 9.690 -23.037 1.00 94.94 172 ARG A C 1
ATOM 1355 O O . ARG A 1 172 ? 20.684 8.767 -22.237 1.00 94.94 172 ARG A O 1
ATOM 1362 N N . VAL A 1 173 ? 19.653 9.655 -24.043 1.00 95.00 173 VAL A N 1
ATOM 1363 C CA . VAL A 1 173 ? 18.768 8.510 -24.312 1.00 95.00 173 VAL A CA 1
ATOM 1364 C C . VAL A 1 173 ? 19.589 7.276 -24.691 1.00 95.00 173 VAL A C 1
ATOM 1366 O O . VAL A 1 173 ? 19.433 6.233 -24.057 1.00 95.00 173 VAL A O 1
ATOM 1369 N N . THR A 1 174 ? 20.545 7.400 -25.616 1.00 93.94 174 THR A N 1
ATOM 1370 C CA . THR A 1 174 ? 21.427 6.291 -26.021 1.00 93.94 174 THR A CA 1
ATOM 1371 C C . THR A 1 174 ? 22.221 5.740 -24.834 1.00 93.94 174 THR A C 1
ATOM 1373 O O . THR A 1 174 ? 22.253 4.532 -24.605 1.00 93.94 174 THR A O 1
ATOM 1376 N N . LYS A 1 175 ? 22.796 6.614 -23.993 1.00 95.06 175 LYS A N 1
ATOM 1377 C CA . LYS A 1 175 ? 23.499 6.188 -22.768 1.00 95.06 175 LYS A CA 1
ATOM 1378 C C . LYS A 1 175 ? 22.578 5.472 -21.775 1.00 95.06 175 LYS A C 1
ATOM 1380 O O . LYS A 1 175 ? 23.034 4.569 -21.075 1.00 95.06 175 LYS A O 1
ATOM 1385 N N . ALA A 1 176 ? 21.313 5.878 -21.665 1.00 93.12 176 ALA A N 1
ATOM 1386 C CA . ALA A 1 176 ? 20.342 5.218 -20.793 1.00 93.12 176 ALA A CA 1
ATOM 1387 C C . ALA A 1 176 ? 19.957 3.825 -21.318 1.00 93.12 176 ALA A C 1
ATOM 1389 O O . ALA A 1 176 ? 19.910 2.877 -20.536 1.00 93.12 176 ALA A O 1
ATOM 1390 N N . ILE A 1 177 ? 19.762 3.681 -22.632 1.00 93.56 177 ILE A N 1
ATOM 1391 C CA . ILE A 1 177 ? 19.489 2.397 -23.292 1.00 93.56 177 ILE A CA 1
ATOM 1392 C C . ILE A 1 177 ? 20.633 1.402 -23.042 1.00 93.56 177 ILE A C 1
ATOM 1394 O O . ILE A 1 177 ? 20.385 0.280 -22.599 1.00 93.56 177 ILE A O 1
ATOM 1398 N N . GLU A 1 178 ? 21.887 1.825 -23.219 1.00 92.69 178 GLU A N 1
ATOM 1399 C CA . GLU A 1 178 ? 23.062 0.984 -22.945 1.00 92.69 178 GLU A CA 1
ATOM 1400 C C . GLU A 1 178 ? 23.137 0.534 -21.479 1.00 92.69 178 GLU A C 1
ATOM 1402 O O . GLU A 1 178 ? 23.419 -0.631 -21.178 1.00 92.69 178 GLU A O 1
ATOM 1407 N N . LYS A 1 179 ? 22.797 1.425 -20.537 1.00 90.81 179 LYS A N 1
ATOM 1408 C CA . LYS A 1 179 ? 22.697 1.060 -19.116 1.00 90.81 179 LYS A CA 1
ATOM 1409 C C . LYS A 1 179 ? 21.644 -0.024 -18.887 1.00 90.81 179 LYS A C 1
ATOM 1411 O O . LYS A 1 179 ? 21.956 -1.001 -18.207 1.00 90.81 179 LYS A O 1
ATOM 1416 N N . ILE A 1 180 ? 20.451 0.105 -19.476 1.00 89.94 180 ILE A N 1
ATOM 1417 C CA . ILE A 1 180 ? 19.371 -0.891 -19.363 1.00 89.94 180 ILE A CA 1
ATOM 1418 C C . ILE A 1 180 ? 19.836 -2.257 -19.887 1.00 89.94 180 ILE A C 1
ATOM 1420 O O . ILE A 1 180 ? 19.683 -3.263 -19.191 1.00 89.94 180 ILE A O 1
ATOM 1424 N N . LYS A 1 181 ? 20.474 -2.304 -21.064 1.00 88.81 181 LYS A N 1
ATOM 1425 C CA . LYS A 1 181 ? 21.019 -3.554 -21.624 1.00 88.81 181 LYS A CA 1
ATOM 1426 C C . LYS A 1 181 ? 22.064 -4.189 -20.710 1.00 88.81 181 LYS A C 1
ATOM 1428 O O . LYS A 1 181 ? 22.008 -5.386 -20.433 1.00 88.81 181 LYS A O 1
ATOM 1433 N N . SER A 1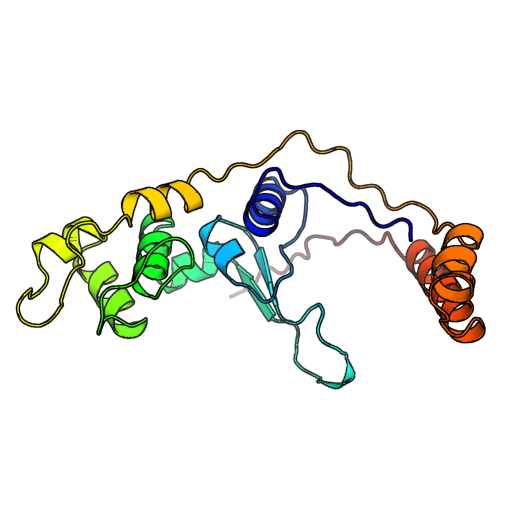 182 ? 23.002 -3.385 -20.206 1.00 88.06 182 SER A N 1
ATOM 1434 C CA . SER A 1 182 ? 24.068 -3.879 -19.329 1.00 88.06 182 SER A CA 1
ATOM 1435 C C . SER A 1 182 ? 23.543 -4.402 -17.986 1.00 88.06 182 SER A C 1
ATOM 1437 O O . SER A 1 182 ? 24.113 -5.343 -17.437 1.00 88.06 182 SER A O 1
ATOM 1439 N N . ALA A 1 183 ? 22.455 -3.825 -17.464 1.00 84.25 183 ALA A N 1
ATOM 1440 C CA . ALA A 1 183 ? 21.810 -4.275 -16.234 1.00 84.25 183 ALA A CA 1
ATOM 1441 C C . ALA A 1 183 ? 21.111 -5.629 -16.420 1.00 84.25 183 ALA A C 1
ATOM 1443 O O . ALA A 1 183 ? 21.227 -6.496 -15.556 1.00 84.25 183 ALA A O 1
ATOM 1444 N N . LYS A 1 184 ? 20.460 -5.846 -17.572 1.00 73.38 184 LYS A N 1
ATOM 1445 C CA . LYS A 1 184 ? 19.803 -7.119 -17.902 1.00 73.38 184 LYS A CA 1
ATOM 1446 C C . LYS A 1 184 ? 20.778 -8.300 -17.924 1.00 73.38 184 LYS A C 1
ATOM 1448 O O . LYS A 1 184 ? 20.451 -9.373 -17.435 1.00 73.38 184 LYS A O 1
ATOM 1453 N N . ASN A 1 185 ? 21.994 -8.091 -18.426 1.00 67.06 185 ASN A N 1
ATOM 1454 C CA . ASN A 1 185 ? 23.018 -9.139 -18.501 1.00 67.06 185 ASN A CA 1
ATOM 1455 C C . ASN A 1 185 ? 23.657 -9.482 -17.141 1.00 67.06 185 ASN A C 1
ATOM 1457 O O . ASN A 1 185 ? 24.442 -10.424 -17.059 1.00 67.06 185 ASN A O 1
ATOM 1461 N N . LYS A 1 186 ? 23.356 -8.724 -16.076 1.00 67.56 186 LYS A N 1
ATOM 1462 C CA . LYS A 1 186 ? 23.919 -8.926 -14.732 1.00 67.56 186 LYS A CA 1
ATOM 1463 C C . LYS A 1 186 ? 23.019 -9.737 -13.793 1.00 67.56 186 LYS A C 1
ATOM 1465 O O . LYS A 1 186 ? 23.470 -10.064 -12.697 1.00 67.56 186 LYS A O 1
ATOM 1470 N N . SER A 1 187 ? 21.783 -10.081 -14.167 1.00 54.50 187 SER A N 1
ATOM 1471 C CA . SER A 1 187 ? 20.875 -10.821 -13.280 1.00 54.50 187 SER A CA 1
ATOM 1472 C C . SER A 1 187 ? 20.798 -12.321 -13.597 1.00 54.50 187 SER A C 1
ATOM 1474 O O . SER A 1 187 ? 20.284 -12.744 -14.625 1.00 54.50 187 SER A O 1
ATOM 1476 N N . SER A 1 188 ? 21.285 -13.140 -12.658 1.00 49.56 188 SER A N 1
ATOM 1477 C CA . SER A 1 188 ? 20.527 -14.259 -12.055 1.00 49.56 188 SER A CA 1
ATOM 1478 C C . SER A 1 188 ? 21.347 -15.008 -10.988 1.00 49.56 188 SER A C 1
ATOM 1480 O O . SER A 1 188 ? 21.373 -16.234 -10.953 1.00 49.56 188 SER A O 1
ATOM 1482 N N . GLN A 1 189 ? 21.987 -14.305 -10.044 1.00 46.00 189 GLN A N 1
ATOM 1483 C CA . GLN A 1 189 ? 22.256 -14.960 -8.760 1.00 46.00 189 GLN A CA 1
ATOM 1484 C C . GLN A 1 189 ? 20.955 -14.869 -7.960 1.00 46.00 189 GLN A C 1
ATOM 1486 O O . GLN A 1 189 ? 20.637 -13.825 -7.391 1.00 46.00 189 GLN A O 1
ATOM 1491 N N . GLY A 1 190 ? 20.136 -15.923 -8.032 1.00 46.59 190 GLY A N 1
ATOM 1492 C CA . GLY A 1 190 ? 18.908 -16.012 -7.247 1.00 46.59 190 GLY A CA 1
ATOM 1493 C C . GLY A 1 190 ? 19.229 -15.729 -5.782 1.00 46.59 190 GLY A C 1
ATOM 1494 O O . GLY A 1 190 ? 20.227 -16.232 -5.262 1.00 46.59 190 GLY A O 1
ATOM 1495 N N . ARG A 1 191 ? 18.418 -14.896 -5.118 1.00 49.19 191 ARG A N 1
ATOM 1496 C CA . ARG A 1 191 ? 18.517 -14.736 -3.664 1.00 49.19 191 ARG A CA 1
ATOM 1497 C C . ARG A 1 191 ? 18.338 -16.127 -3.056 1.00 49.19 191 ARG A C 1
ATOM 1499 O O . ARG A 1 191 ? 17.224 -16.642 -3.016 1.00 49.19 191 ARG A O 1
ATOM 1506 N N . ALA A 1 192 ? 19.419 -16.730 -2.566 1.00 38.25 192 ALA A N 1
ATOM 1507 C CA . ALA A 1 192 ? 19.277 -17.734 -1.529 1.00 38.25 192 ALA A CA 1
ATOM 1508 C C . ALA A 1 192 ? 18.513 -17.040 -0.395 1.00 38.25 192 ALA A C 1
ATOM 1510 O O . ALA A 1 192 ? 18.894 -15.938 0.007 1.00 38.25 192 ALA A O 1
ATOM 1511 N N . ARG A 1 193 ? 17.408 -17.630 0.079 1.00 37.69 193 ARG A N 1
ATOM 1512 C CA . ARG A 1 193 ? 16.814 -17.242 1.364 1.00 37.69 193 ARG A CA 1
ATOM 1513 C C . ARG A 1 193 ? 17.920 -17.454 2.396 1.00 37.69 193 ARG A C 1
ATOM 1515 O O . ARG A 1 193 ? 18.192 -18.592 2.762 1.00 37.69 193 ARG A O 1
ATOM 1522 N N . VAL A 1 194 ? 18.665 -16.397 2.721 1.00 34.59 194 VAL A N 1
ATOM 1523 C CA . VAL A 1 194 ? 19.865 -16.519 3.542 1.00 34.59 194 VAL A CA 1
ATOM 1524 C C . VAL A 1 194 ? 19.435 -16.999 4.918 1.00 34.59 194 VAL A C 1
ATOM 1526 O O . VAL A 1 194 ? 18.672 -16.347 5.626 1.00 34.59 194 VAL A O 1
ATOM 1529 N N . ILE A 1 195 ? 19.937 -18.1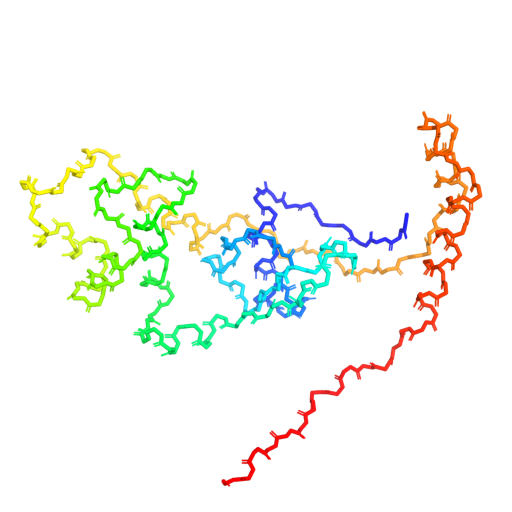86 5.231 1.00 38.53 195 ILE A N 1
ATOM 1530 C CA . ILE A 1 195 ? 19.943 -18.849 6.520 1.00 38.53 195 ILE A CA 1
ATOM 1531 C C . ILE A 1 195 ? 20.758 -17.965 7.465 1.00 38.53 195 ILE A C 1
ATOM 1533 O O . ILE A 1 195 ? 21.984 -17.973 7.417 1.00 38.53 195 ILE A O 1
ATOM 1537 N N . PHE A 1 196 ? 20.085 -17.211 8.326 1.00 34.91 196 PHE A N 1
ATOM 1538 C CA . PHE A 1 196 ? 20.662 -16.805 9.601 1.00 34.91 196 PHE A CA 1
ATOM 1539 C C . PHE A 1 196 ? 19.702 -17.233 10.700 1.00 34.91 196 PHE A C 1
ATOM 1541 O O . PHE A 1 196 ? 18.689 -16.597 10.973 1.00 34.91 196 PHE A O 1
ATOM 1548 N N . GLN A 1 197 ? 20.032 -18.376 11.293 1.00 30.45 197 GLN A N 1
ATOM 1549 C CA . GLN A 1 197 ? 19.562 -18.769 12.606 1.00 30.45 197 GLN A CA 1
ATOM 1550 C C . GLN A 1 197 ? 20.281 -17.836 13.589 1.00 30.45 197 GLN A C 1
ATOM 1552 O O . GLN A 1 197 ? 21.506 -17.886 13.704 1.00 30.45 197 GLN A O 1
ATOM 1557 N N . ALA A 1 198 ? 19.545 -16.926 14.227 1.00 28.03 198 ALA A N 1
ATOM 1558 C CA . ALA A 1 198 ? 20.064 -16.219 15.387 1.00 28.03 198 ALA A CA 1
ATOM 1559 C C . ALA A 1 198 ? 20.248 -17.266 16.494 1.00 28.03 198 ALA A C 1
ATOM 1561 O O . ALA A 1 198 ? 19.272 -17.786 17.034 1.00 28.03 198 ALA A O 1
ATOM 1562 N N . ASN A 1 199 ? 21.495 -17.647 16.760 1.00 28.17 199 ASN A N 1
ATOM 1563 C CA . ASN A 1 199 ? 21.826 -18.412 17.951 1.00 28.17 199 ASN A CA 1
ATOM 1564 C C . ASN A 1 199 ? 21.785 -17.455 19.143 1.00 28.17 199 ASN A C 1
ATOM 1566 O O . ASN A 1 199 ? 22.567 -16.510 19.152 1.00 28.17 199 ASN A O 1
ATOM 1570 N N . CYS A 1 200 ? 20.873 -17.764 20.070 1.00 34.62 200 CYS A N 1
ATOM 1571 C CA . CYS A 1 200 ? 20.810 -17.401 21.492 1.00 34.62 200 CYS A CA 1
ATOM 1572 C C . CYS A 1 200 ? 21.171 -15.967 21.903 1.00 34.62 200 CYS A C 1
ATOM 1574 O O . CYS A 1 200 ? 22.367 -15.606 21.873 1.00 34.62 200 CYS A O 1
#

pLDDT: mean 88.5, std 14.37, range [28.03, 97.44]

Secondary structure (DSSP, 8-state):
--------SS-HHHHHHHHHHTTSSS-EE-S-SHHHHTT-SEEEESSSS-GGG-PPPEEEEHHHHHHHHT--HHHHHHHHHHH-BTTB---TT--HHHHHHHHHHHSSHHHHHHHS-TTTS---TT--HHHHHHHHHS------PPP---PPP-HHHHHIIIIIIT---HHHHHHHHHHHHHHHTT--------------